Protein AF-A0A7R8ZU31-F1 (afdb_monomer_lite)

Foldseek 3Di:
DDPPPPDDDDPLVVLVVVVVVLVCCLVVQVVVVVVVVVVLVVVLVVLVVVLVVLQVVVCVVVVFGDAQPDPSQVVSFVSLVVDPFWPGWGWADPTRHDIDIDTDTDDDDPRNPVSVVVLVVSLVVSDDPDDPCVVVVVVVSVVVVVVVVVVVVVVVQQAFFQEFECDPQATEGETPPLAQLVLAPDPVSSDGDPPGHAYWYFADDPDPVVVVVQVVCVVVVRDHSRRYNNRTDRCVVCVVVSLVSADALVNQPPDPVSVVVLVVVCVVPVDDSVVGGHTWYDYPVGRPGD

InterPro domains:
  IPR012902 Prokaryotic N-terminal methylation site [PF07963] (4-29)
  IPR012902 Prokaryotic N-terminal methylation site [PS00409] (7-27)
  IPR012902 Prokaryotic N-terminal methylation site [TIGR02532] (6-29)
  IPR045584 Pilin-like [SSF54523] (9-113)

Secondary structure (DSSP, 8-state):
-------PPPHHHHHHHHHHHHHHHHHHHHHHHHHHHHHHHHHHHHHHHHHHHHHHHHHHHHSSPPPTTSHHHHHHHHHHHTSTTEEEEEEEE-SSS-EEEEEEEPP----HHHHHHHHHHHHHHT--S--TTHHHHHHHHHHHHHHHHHHHHHHHHHHSEEEEEEETTEEEEEETTT--GGG-SSHHHHSPPTTSPEEEEE---SSHHHHHHHHHHHHTTPPPGGG-GGGEEEGGGTHHHHHHTSBPTTGGGSSHHHHHHHHHHHHHHTS-GGG--B--EE-SSSEEE-

Sequence (290 aa):
MEAKQQQGFTLIEMMIVVAIIGILAALALPAYQAYIIRAKLIETARFSGAAKTLIWEDYFTLGAMPENTTNTAANVENMMMSSDYVSHAVYTKLDKDNARLQITFQQIGAGADVDVVLGPLLTLVVYKPLKTTLKIDLGVIAAVQIAALGYGMYTINQAHPLYVAYAIDRFTPINANEVSPAKAKHAELQKSKLSGPTIVYVQKPSDPSEMSRLTMEVLSGKPDIDARPEYYEPFNKFATEVMQKGSTPQQLSQTPEHKQKLEAFIAKYGKTAEDYAFLPLVGKEKDVLW

Structure (mmCIF, N/CA/C/O backbone):
data_AF-A0A7R8ZU31-F1
#
_entry.id   AF-A0A7R8ZU31-F1
#
loop_
_atom_site.group_PDB
_atom_site.id
_atom_site.type_symbol
_atom_site.label_atom_id
_atom_site.label_alt_id
_atom_site.label_comp_id
_atom_site.label_asym_id
_atom_site.label_entity_id
_atom_site.label_seq_id
_atom_site.pdbx_PDB_ins_code
_atom_site.Cartn_x
_atom_site.Cartn_y
_atom_site.Cartn_z
_atom_site.occupancy
_atom_site.B_iso_or_equiv
_atom_site.auth_seq_id
_atom_site.auth_comp_id
_atom_site.auth_asym_id
_atom_site.auth_atom_id
_atom_site.pdbx_PDB_model_num
ATOM 1 N N . MET A 1 1 ? -29.581 22.379 63.844 1.00 50.19 1 MET A N 1
ATOM 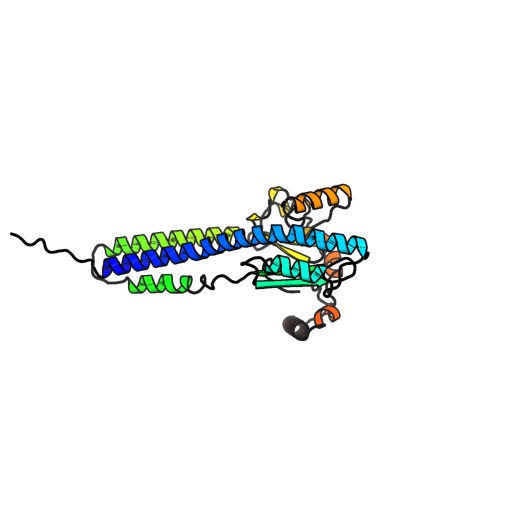2 C CA . MET A 1 1 ? -29.052 22.448 62.467 1.00 50.19 1 MET A CA 1
ATOM 3 C C . MET A 1 1 ? -28.468 21.084 62.157 1.00 50.19 1 MET A C 1
ATOM 5 O O . MET A 1 1 ? -27.431 20.750 62.711 1.00 50.19 1 MET A O 1
ATOM 9 N N . GLU A 1 2 ? -29.176 20.256 61.392 1.00 46.66 2 GLU A N 1
ATOM 10 C CA . GLU A 1 2 ? -28.630 18.967 60.959 1.00 46.66 2 GLU A CA 1
ATOM 11 C C . GLU A 1 2 ? -27.570 19.221 59.885 1.00 46.66 2 GLU A C 1
ATOM 13 O O . GLU A 1 2 ? -27.853 19.790 58.829 1.00 46.66 2 GLU A O 1
ATOM 18 N N . ALA A 1 3 ? -26.325 18.856 60.185 1.00 57.38 3 ALA A N 1
ATOM 19 C CA . ALA A 1 3 ? -25.235 18.919 59.230 1.00 57.38 3 ALA A CA 1
ATOM 20 C C . ALA A 1 3 ? -25.465 17.840 58.163 1.00 57.38 3 ALA A C 1
ATOM 22 O O . ALA A 1 3 ? -25.290 16.650 58.421 1.00 57.38 3 ALA A O 1
ATOM 23 N N . LYS A 1 4 ? -25.872 18.260 56.960 1.00 57.12 4 LYS A N 1
ATOM 24 C CA . LYS A 1 4 ? -25.881 17.416 55.759 1.00 57.12 4 LYS A CA 1
ATOM 25 C C . LYS A 1 4 ? -24.465 16.862 55.565 1.00 57.12 4 LYS A C 1
ATOM 27 O O . LYS A 1 4 ? -23.567 17.602 55.168 1.00 57.12 4 LYS A O 1
ATOM 32 N N . GLN A 1 5 ? -24.258 15.582 55.873 1.00 60.50 5 GLN A N 1
ATOM 33 C CA . GLN A 1 5 ? -23.003 14.896 55.575 1.00 60.50 5 GLN A CA 1
ATOM 34 C C . GLN A 1 5 ? -22.764 14.956 54.063 1.00 60.50 5 GLN A C 1
ATOM 36 O O . GLN A 1 5 ? -23.574 14.466 53.275 1.00 60.50 5 GLN A O 1
ATOM 41 N N . GLN A 1 6 ? -21.666 15.594 53.661 1.00 58.78 6 GLN A N 1
ATOM 42 C CA . GLN A 1 6 ? -21.207 15.594 52.279 1.00 58.78 6 GLN A CA 1
ATOM 43 C C . GLN A 1 6 ? -20.803 14.161 51.915 1.00 58.78 6 GLN A C 1
ATOM 45 O O . GLN A 1 6 ? -19.806 13.642 52.413 1.00 58.78 6 GLN A O 1
ATOM 50 N N . GLN A 1 7 ? -21.610 13.504 51.081 1.00 62.50 7 GLN A N 1
ATOM 51 C CA . GLN A 1 7 ? -21.262 12.216 50.488 1.00 62.50 7 GLN A CA 1
ATOM 52 C C . GLN A 1 7 ? -20.086 12.439 49.530 1.00 62.50 7 GLN A C 1
ATOM 54 O O . GLN A 1 7 ? -20.244 13.046 48.474 1.00 62.50 7 GLN A O 1
ATOM 59 N N . GLY A 1 8 ? -18.892 12.013 49.940 1.00 66.75 8 GLY A N 1
ATOM 60 C CA . GLY A 1 8 ? -17.711 12.001 49.081 1.00 66.75 8 GLY A CA 1
ATOM 61 C C . GLY A 1 8 ? -17.801 10.905 48.017 1.00 66.75 8 GLY A C 1
ATOM 62 O O . GLY A 1 8 ? -18.464 9.888 48.221 1.00 66.75 8 GLY A O 1
ATOM 63 N N . PHE A 1 9 ? -17.110 11.114 46.895 1.00 63.66 9 PHE A N 1
ATOM 64 C CA . PHE A 1 9 ? -17.004 10.133 45.813 1.00 63.66 9 PHE A CA 1
ATOM 65 C C . PHE A 1 9 ? -16.418 8.809 46.303 1.00 63.66 9 PHE A C 1
ATOM 67 O O . PHE A 1 9 ? -15.477 8.776 47.103 1.00 63.66 9 PHE A O 1
ATOM 74 N N . THR A 1 10 ? -16.948 7.704 45.789 1.00 73.25 10 THR A N 1
ATOM 75 C CA . THR A 1 10 ? -16.432 6.375 46.105 1.00 73.25 10 THR A CA 1
ATOM 76 C C . THR A 1 10 ? -15.202 6.051 45.255 1.00 73.25 10 THR A C 1
ATOM 78 O O . THR A 1 10 ? -15.090 6.430 44.091 1.00 73.25 10 THR A O 1
ATOM 81 N N . LEU A 1 11 ? -14.272 5.282 45.825 1.00 65.25 11 LEU A N 1
ATOM 82 C CA . LEU A 1 11 ? -13.065 4.817 45.126 1.00 65.25 11 LEU A CA 1
ATOM 83 C C . LEU A 1 11 ? -13.419 4.001 43.862 1.00 65.25 11 LEU A C 1
ATOM 85 O O . LEU A 1 11 ? -12.686 4.008 42.881 1.00 65.25 11 LEU A O 1
ATOM 89 N N . ILE A 1 12 ? -14.587 3.354 43.868 1.00 62.28 12 ILE A N 1
ATOM 90 C CA . ILE A 1 12 ? -15.132 2.601 42.733 1.00 62.28 12 ILE A CA 1
ATOM 91 C C . ILE A 1 12 ? -15.610 3.523 41.608 1.00 62.28 12 ILE A C 1
ATOM 93 O O . ILE A 1 12 ? -15.299 3.248 40.453 1.00 62.28 12 ILE A O 1
ATOM 97 N N . GLU A 1 13 ? -16.314 4.618 41.913 1.00 70.38 13 GLU A N 1
ATOM 98 C CA . GLU A 1 13 ? -16.705 5.597 40.885 1.00 70.38 13 GLU A CA 1
ATOM 99 C C . GLU A 1 13 ? -15.477 6.153 40.173 1.00 70.38 13 GLU A C 1
ATOM 101 O O . GLU A 1 13 ? -15.454 6.228 38.947 1.00 70.38 13 GLU A O 1
ATOM 106 N N . MET A 1 14 ? -14.416 6.439 40.927 1.00 70.06 14 MET A N 1
ATOM 107 C CA . MET A 1 14 ? -13.161 6.907 40.346 1.00 70.06 14 MET A CA 1
ATOM 108 C C . MET A 1 14 ? -12.492 5.847 39.456 1.00 70.06 14 MET A C 1
ATOM 110 O O . MET A 1 14 ? -11.991 6.186 38.388 1.00 70.06 14 MET A O 1
ATOM 114 N N . MET A 1 15 ? -12.536 4.559 39.816 1.00 66.88 15 MET A N 1
ATOM 115 C CA . MET A 1 15 ? -12.005 3.483 38.962 1.00 66.88 15 MET A CA 1
ATOM 116 C C . MET A 1 15 ? -12.806 3.299 37.665 1.00 66.88 15 MET A C 1
ATOM 118 O O . MET A 1 15 ? -12.209 3.058 36.617 1.00 66.88 15 MET A O 1
ATOM 122 N N . ILE A 1 16 ? -14.135 3.445 37.710 1.00 75.44 16 ILE A N 1
ATOM 123 C CA . ILE A 1 16 ? -14.992 3.366 36.516 1.00 75.44 16 ILE A CA 1
ATOM 124 C C . ILE A 1 16 ? -14.718 4.550 35.588 1.00 75.44 16 ILE A C 1
ATOM 126 O O . ILE A 1 16 ? -14.560 4.355 34.386 1.00 75.44 16 ILE A O 1
ATOM 130 N N . VAL A 1 17 ? -14.599 5.763 36.134 1.00 75.69 17 VAL A N 1
ATOM 131 C CA . VAL A 1 17 ? -14.274 6.962 35.346 1.00 75.69 17 VAL A CA 1
ATOM 132 C C . VAL A 1 17 ? -12.926 6.798 34.645 1.00 75.69 17 VAL A C 1
ATOM 134 O O . VAL A 1 17 ? -12.835 7.038 33.443 1.00 75.69 17 VAL A O 1
ATOM 137 N N . VAL A 1 18 ? -11.898 6.315 35.348 1.00 72.31 18 VAL A N 1
ATOM 138 C CA . VAL A 1 18 ? -10.575 6.070 34.750 1.00 72.31 18 VAL A CA 1
ATOM 139 C C . VAL A 1 18 ? -10.631 4.967 33.687 1.00 72.31 18 VAL A C 1
ATOM 141 O O . VAL A 1 18 ? -10.023 5.121 32.631 1.00 72.31 18 VAL A O 1
ATOM 144 N N . ALA A 1 19 ? -11.394 3.892 33.908 1.00 75.06 19 ALA A N 1
ATOM 145 C CA . ALA A 1 19 ? -11.564 2.823 32.923 1.00 75.06 19 ALA A CA 1
ATOM 146 C C . ALA A 1 19 ? -12.289 3.304 31.653 1.00 75.06 19 ALA A C 1
ATOM 148 O O . ALA A 1 19 ? -11.858 2.991 30.545 1.00 75.06 19 ALA A O 1
ATOM 149 N N . ILE A 1 20 ? -13.350 4.106 31.797 1.00 77.94 20 ILE A N 1
ATOM 150 C CA . ILE A 1 20 ? -14.074 4.698 30.663 1.00 77.94 20 ILE A CA 1
ATOM 151 C C . ILE A 1 20 ? -13.165 5.664 29.898 1.00 77.94 20 ILE A C 1
ATOM 153 O O . ILE A 1 20 ? -13.108 5.589 28.673 1.00 77.94 20 ILE A O 1
ATOM 157 N N . ILE A 1 21 ? -12.421 6.532 30.594 1.00 74.94 21 ILE A N 1
ATOM 158 C CA . ILE A 1 21 ? -11.454 7.442 29.959 1.00 74.94 21 ILE A CA 1
ATOM 159 C C . ILE A 1 21 ? -10.371 6.646 29.218 1.00 74.94 21 ILE A C 1
ATOM 161 O O . ILE A 1 21 ? -10.020 7.019 28.103 1.00 74.94 21 ILE A O 1
ATOM 165 N N . GLY A 1 22 ? -9.894 5.533 29.785 1.00 68.69 22 GLY A N 1
ATOM 166 C CA . GLY A 1 22 ? -8.944 4.629 29.133 1.00 68.69 22 GLY A CA 1
ATOM 167 C C . GLY A 1 22 ? -9.486 4.044 27.827 1.00 68.69 22 GLY A C 1
ATOM 168 O O . GLY A 1 22 ? -8.836 4.164 26.796 1.00 68.69 22 GLY A O 1
ATOM 169 N N . ILE A 1 23 ? -10.709 3.501 27.837 1.00 72.00 23 ILE A N 1
ATOM 170 C CA . ILE A 1 23 ? -11.361 2.952 26.631 1.00 72.00 23 ILE A CA 1
ATOM 171 C C . ILE A 1 23 ? -11.614 4.049 25.584 1.00 72.00 23 ILE A C 1
ATOM 173 O O . ILE A 1 23 ? -11.406 3.837 24.390 1.00 72.00 23 ILE A O 1
ATOM 177 N N . LEU A 1 24 ? -12.060 5.235 26.007 1.00 72.06 24 LEU A N 1
ATOM 178 C CA . LEU A 1 24 ? -12.281 6.356 25.093 1.00 72.06 24 LEU A CA 1
ATOM 179 C C . LEU A 1 24 ? -10.967 6.841 24.473 1.00 72.06 24 LEU A C 1
ATOM 181 O O . LEU A 1 24 ? -10.935 7.097 23.273 1.00 72.06 24 LEU A O 1
ATOM 185 N N . ALA A 1 25 ? -9.885 6.926 25.252 1.00 66.06 25 ALA A N 1
ATOM 186 C CA . ALA A 1 25 ? -8.559 7.272 24.748 1.00 66.06 25 ALA A CA 1
ATOM 187 C C . ALA A 1 25 ? -8.041 6.214 23.760 1.00 66.06 25 ALA A C 1
ATOM 189 O O . ALA A 1 25 ? -7.555 6.577 22.691 1.00 66.06 25 ALA A O 1
ATOM 190 N N . ALA A 1 26 ? -8.237 4.931 24.069 1.00 67.56 26 ALA A N 1
ATOM 191 C CA . ALA A 1 26 ? -7.863 3.801 23.223 1.00 67.56 26 ALA A CA 1
ATOM 192 C C . ALA A 1 26 ? -8.503 3.840 21.833 1.00 67.56 26 ALA A C 1
ATOM 194 O O . ALA A 1 26 ? -7.855 3.578 20.823 1.00 67.56 26 ALA A O 1
ATOM 195 N N . LEU A 1 27 ? -9.788 4.201 21.763 1.00 64.69 27 LEU A N 1
ATOM 196 C CA . LEU A 1 27 ? -10.513 4.333 20.497 1.00 64.69 27 LEU A CA 1
ATOM 197 C C . LEU A 1 27 ? -10.212 5.661 19.787 1.00 64.69 27 LEU A C 1
ATOM 199 O O . LEU A 1 27 ? -10.132 5.707 18.558 1.00 64.69 27 LEU A O 1
ATOM 203 N N . ALA A 1 28 ? -10.051 6.748 20.545 1.00 63.53 28 ALA A N 1
ATOM 204 C CA . ALA A 1 28 ? -9.862 8.085 19.995 1.00 63.53 28 ALA A CA 1
ATOM 205 C C . ALA A 1 28 ? -8.457 8.299 19.422 1.00 63.53 28 ALA A C 1
ATOM 207 O O . ALA A 1 28 ? -8.328 8.948 18.387 1.00 63.53 28 ALA A O 1
ATOM 208 N N . LEU A 1 29 ? -7.413 7.750 20.046 1.00 63.12 29 LEU A N 1
ATOM 209 C CA . LEU A 1 29 ? -6.029 7.912 19.594 1.00 63.12 29 LEU A CA 1
ATOM 210 C C . LEU A 1 29 ? -5.784 7.401 18.162 1.00 63.12 29 LEU A C 1
ATOM 212 O O . LEU A 1 29 ? -5.314 8.202 17.355 1.00 63.12 29 LEU A O 1
ATOM 216 N N . PRO A 1 30 ? -6.129 6.155 17.776 1.00 63.62 30 PRO A N 1
ATOM 217 C CA . PRO A 1 30 ? -5.905 5.677 16.410 1.00 63.62 30 PRO A CA 1
ATOM 218 C C . PRO A 1 30 ? -6.759 6.432 15.380 1.00 63.62 30 PRO A C 1
ATOM 220 O O . PRO A 1 30 ? -6.288 6.736 14.284 1.00 63.62 30 PRO A O 1
ATOM 223 N N . ALA A 1 31 ? -7.995 6.806 15.729 1.00 59.50 31 ALA A N 1
ATOM 224 C CA . ALA A 1 31 ? -8.854 7.604 14.852 1.00 59.50 31 ALA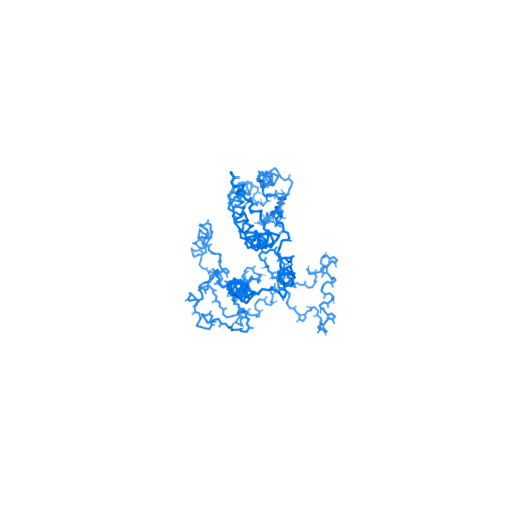 A CA 1
ATOM 225 C C . ALA A 1 31 ? -8.304 9.028 14.642 1.00 59.50 31 ALA A C 1
ATOM 227 O O . ALA A 1 31 ? -8.283 9.534 13.517 1.00 59.50 31 ALA A O 1
ATOM 228 N N . TYR A 1 32 ? -7.808 9.659 15.707 1.00 62.06 32 TYR A N 1
ATOM 229 C CA . TYR A 1 32 ? -7.170 10.972 15.656 1.00 62.06 32 TYR A CA 1
ATOM 230 C C . TYR A 1 32 ? -5.854 10.926 14.871 1.00 62.06 32 TYR A C 1
ATOM 232 O O . TYR A 1 32 ? -5.606 11.789 14.032 1.00 62.06 32 TYR A O 1
ATOM 240 N N . GLN A 1 33 ? -5.047 9.879 15.060 1.00 61.31 33 GLN A N 1
ATOM 241 C CA . GLN A 1 33 ? -3.844 9.636 14.264 1.00 61.31 33 GLN A CA 1
ATOM 242 C C . GLN A 1 33 ? -4.175 9.514 12.773 1.00 61.31 33 GLN A C 1
ATOM 244 O O . GLN A 1 33 ? -3.550 10.196 11.963 1.00 61.31 33 GLN A O 1
ATOM 249 N N . ALA A 1 34 ? -5.191 8.728 12.401 1.00 61.50 34 ALA A N 1
ATOM 250 C CA . ALA A 1 34 ? -5.621 8.584 11.009 1.00 61.50 34 ALA A CA 1
ATOM 251 C C . ALA A 1 34 ? -6.099 9.914 10.396 1.00 61.50 34 ALA A C 1
ATOM 253 O O . ALA A 1 34 ? -5.797 10.206 9.236 1.00 61.50 34 ALA A O 1
ATOM 254 N N . TYR A 1 35 ? -6.811 10.743 11.167 1.00 64.62 35 TYR A N 1
ATOM 255 C CA . TYR A 1 35 ? -7.216 12.085 10.742 1.00 64.62 35 TYR A CA 1
ATOM 256 C C . TYR A 1 35 ? -6.008 12.995 10.493 1.00 64.62 35 TYR A C 1
ATOM 258 O O . TYR A 1 35 ? -5.908 13.604 9.426 1.00 64.62 35 TYR A O 1
ATOM 266 N N . ILE A 1 36 ? -5.061 13.041 11.435 1.00 66.62 36 ILE A N 1
ATOM 267 C CA . ILE A 1 36 ? -3.841 13.835 11.282 1.00 66.62 36 ILE A CA 1
ATOM 268 C C . ILE A 1 36 ? -3.026 13.330 10.085 1.00 66.62 36 ILE A C 1
ATOM 270 O O . ILE A 1 36 ? -2.611 14.140 9.269 1.00 66.62 36 ILE A O 1
ATOM 274 N N . ILE A 1 37 ? -2.861 12.017 9.895 1.00 68.31 37 ILE A N 1
ATOM 275 C CA . ILE A 1 37 ? -2.164 11.447 8.725 1.00 68.31 37 ILE A CA 1
ATOM 276 C C . ILE A 1 37 ? -2.830 11.879 7.410 1.00 68.31 37 ILE A C 1
ATOM 278 O O . ILE A 1 37 ? -2.137 12.262 6.471 1.00 68.31 37 ILE A O 1
ATOM 282 N N . ARG A 1 38 ? -4.166 11.882 7.328 1.00 66.44 38 ARG A N 1
ATOM 283 C CA . ARG A 1 38 ? -4.872 12.379 6.134 1.00 66.44 38 ARG A CA 1
ATOM 284 C C . ARG A 1 38 ? -4.637 13.868 5.896 1.00 66.44 38 ARG A C 1
ATOM 286 O O . ARG A 1 38 ? -4.404 14.254 4.754 1.00 66.44 38 ARG A O 1
ATOM 293 N N . ALA A 1 39 ? -4.671 14.686 6.946 1.00 67.69 39 ALA A N 1
ATOM 294 C CA . ALA A 1 39 ? -4.363 16.111 6.841 1.00 67.69 39 ALA A CA 1
ATOM 295 C C . ALA A 1 39 ? -2.924 16.337 6.336 1.00 67.69 39 ALA A C 1
ATOM 297 O O . ALA A 1 39 ? -2.722 17.100 5.392 1.00 67.69 39 ALA A O 1
ATOM 298 N N . LYS A 1 40 ? -1.957 15.581 6.877 1.00 70.06 40 LYS A N 1
ATOM 299 C CA . LYS A 1 40 ? -0.552 15.565 6.437 1.00 70.06 40 LYS A CA 1
ATOM 300 C C . LYS A 1 40 ? -0.419 15.222 4.949 1.00 70.06 40 LYS A C 1
ATOM 302 O O . LYS A 1 40 ? 0.262 15.926 4.212 1.00 70.06 40 LYS A O 1
ATOM 307 N N . LEU A 1 41 ? -1.105 14.172 4.487 1.00 67.19 41 LEU A N 1
ATOM 308 C CA . LEU A 1 41 ? -1.068 13.741 3.084 1.00 67.19 41 LEU A CA 1
ATOM 309 C C . LEU A 1 41 ? -1.620 14.801 2.122 1.00 67.19 41 LEU A C 1
ATOM 311 O O . LEU A 1 41 ? -1.057 14.996 1.047 1.00 67.19 41 LEU A O 1
ATOM 315 N N . ILE A 1 42 ? -2.698 15.495 2.496 1.00 71.50 42 ILE A N 1
ATOM 316 C CA . ILE A 1 42 ? -3.303 16.549 1.665 1.00 71.50 42 ILE A CA 1
ATOM 317 C C . ILE A 1 42 ? -2.343 17.735 1.504 1.00 71.50 42 ILE A C 1
ATOM 319 O O . ILE A 1 42 ? -2.199 18.279 0.408 1.00 71.50 42 ILE A O 1
ATOM 323 N N . GLU A 1 43 ? -1.655 18.118 2.576 1.00 69.00 43 GLU A N 1
ATOM 324 C CA . GLU A 1 43 ? -0.668 19.194 2.543 1.00 69.00 43 GLU A CA 1
ATOM 325 C C . GLU A 1 43 ? 0.550 18.824 1.684 1.00 69.00 43 GLU A C 1
ATOM 327 O O . GLU A 1 43 ? 0.942 19.577 0.789 1.00 69.00 43 GLU A O 1
ATOM 332 N N . THR A 1 44 ? 1.093 17.620 1.862 1.00 69.19 44 THR A N 1
ATOM 333 C CA . THR A 1 44 ? 2.211 17.133 1.045 1.00 69.19 44 THR A CA 1
ATOM 334 C C . THR A 1 44 ? 1.830 16.960 -0.425 1.00 69.19 44 THR A C 1
ATOM 336 O O . THR A 1 44 ? 2.651 17.226 -1.305 1.00 69.19 44 THR A O 1
ATOM 339 N N . ALA A 1 45 ? 0.585 16.586 -0.733 1.00 71.88 45 ALA A N 1
ATOM 340 C CA . ALA A 1 45 ? 0.098 16.522 -2.110 1.00 71.88 45 ALA A CA 1
ATOM 341 C C . ALA A 1 45 ? 0.129 17.902 -2.794 1.00 71.88 45 ALA A C 1
ATOM 343 O O . ALA A 1 45 ? 0.518 18.004 -3.961 1.00 71.88 45 ALA A O 1
ATOM 344 N N . ARG A 1 46 ? -0.194 18.979 -2.064 1.00 71.81 46 ARG A N 1
ATOM 345 C CA . ARG A 1 46 ? -0.098 20.358 -2.569 1.00 71.81 46 ARG A CA 1
ATOM 346 C C . ARG A 1 46 ? 1.347 20.744 -2.887 1.00 71.81 46 ARG A C 1
ATOM 348 O O . ARG A 1 46 ? 1.610 21.273 -3.967 1.00 71.81 46 ARG A O 1
ATOM 355 N N . PHE A 1 47 ? 2.282 20.445 -1.987 1.00 72.75 47 PHE A N 1
ATOM 356 C CA . PHE A 1 47 ? 3.704 20.707 -2.222 1.00 72.75 47 PHE A CA 1
ATOM 357 C C . PHE A 1 47 ? 4.273 19.841 -3.353 1.00 72.75 47 PHE A C 1
ATOM 359 O O . PHE A 1 47 ? 5.102 20.309 -4.131 1.00 72.75 47 PHE A O 1
ATOM 366 N N . SER A 1 48 ? 3.777 18.612 -3.517 1.00 73.25 48 SER A N 1
ATOM 367 C CA . SER A 1 48 ? 4.180 17.700 -4.600 1.00 73.25 48 SER A CA 1
ATOM 368 C C . SER A 1 48 ? 3.818 18.236 -5.982 1.00 73.25 48 SER A C 1
ATOM 370 O O . SER A 1 48 ? 4.591 18.066 -6.923 1.00 73.25 48 SER A O 1
ATOM 372 N N . GLY A 1 49 ? 2.679 18.923 -6.110 1.00 74.56 49 GLY A N 1
ATOM 373 C CA . GLY A 1 49 ? 2.307 19.616 -7.345 1.00 74.56 49 GLY A CA 1
ATOM 374 C C . GLY A 1 49 ? 3.310 20.709 -7.718 1.00 74.56 49 GLY A C 1
ATOM 375 O O . GLY A 1 49 ? 3.808 20.728 -8.840 1.00 74.56 49 GLY A O 1
ATOM 376 N N . ALA A 1 50 ? 3.671 21.565 -6.758 1.00 78.06 50 ALA A N 1
ATOM 377 C CA . ALA A 1 50 ? 4.668 22.614 -6.968 1.00 78.06 50 ALA A CA 1
ATOM 378 C C . ALA A 1 50 ? 6.068 22.043 -7.263 1.00 78.06 50 ALA A C 1
ATOM 380 O O . ALA A 1 50 ? 6.772 22.552 -8.131 1.00 78.06 50 ALA A O 1
ATOM 381 N N . ALA A 1 51 ? 6.455 20.952 -6.592 1.00 80.25 51 ALA A N 1
ATOM 382 C CA . ALA A 1 51 ? 7.759 20.320 -6.782 1.00 80.25 51 ALA A CA 1
ATOM 383 C C . ALA A 1 51 ? 7.905 19.739 -8.187 1.00 80.25 51 ALA A C 1
ATOM 385 O O . ALA A 1 51 ? 8.938 19.921 -8.827 1.00 80.25 51 ALA A O 1
ATOM 386 N N . LYS A 1 52 ? 6.848 19.090 -8.691 1.00 77.31 52 LYS A N 1
ATOM 387 C CA . LYS A 1 52 ? 6.812 18.600 -10.071 1.00 77.31 52 LYS A CA 1
ATOM 388 C C . LYS A 1 52 ? 7.018 19.736 -11.067 1.00 77.31 52 LYS A C 1
ATOM 390 O O . LYS A 1 52 ? 7.797 19.557 -11.991 1.00 77.31 52 LYS A O 1
ATOM 395 N N . THR A 1 53 ? 6.372 20.886 -10.878 1.00 82.94 53 THR A N 1
ATOM 396 C CA . THR A 1 53 ? 6.536 22.040 -11.778 1.00 82.94 53 THR A CA 1
ATOM 397 C C . THR A 1 53 ? 7.989 22.505 -11.858 1.00 82.94 53 THR A C 1
ATOM 399 O O . THR A 1 53 ? 8.500 22.671 -12.961 1.00 82.94 53 THR A O 1
ATOM 402 N N . LEU A 1 54 ? 8.669 22.639 -10.714 1.00 82.38 54 LEU A N 1
ATOM 403 C CA . LEU A 1 54 ? 10.078 23.052 -10.665 1.00 82.38 54 LEU A CA 1
ATOM 404 C C . LEU A 1 54 ? 11.004 22.039 -11.353 1.00 82.38 54 LEU A C 1
ATOM 406 O O . LEU A 1 54 ? 11.893 22.420 -12.108 1.00 82.38 54 LEU A O 1
ATOM 410 N N . ILE A 1 55 ? 10.771 20.741 -11.131 1.00 83.69 55 ILE A N 1
ATOM 411 C CA . ILE A 1 55 ? 11.546 19.672 -11.778 1.00 83.69 55 ILE A CA 1
ATOM 412 C C . ILE A 1 55 ? 11.318 19.682 -13.295 1.00 83.69 55 ILE A C 1
ATOM 414 O O . ILE A 1 55 ? 12.266 19.512 -14.058 1.00 83.69 55 ILE A O 1
ATOM 418 N N . TRP A 1 56 ? 10.078 19.900 -13.741 1.00 81.50 56 TRP A N 1
ATOM 419 C CA . TRP A 1 56 ? 9.738 19.957 -15.163 1.00 81.50 56 TRP A CA 1
ATOM 420 C C . TRP A 1 56 ? 10.364 21.153 -15.875 1.00 81.50 56 TRP A C 1
ATOM 422 O O . TRP A 1 56 ? 10.848 20.997 -16.993 1.00 81.50 56 TRP A O 1
ATOM 432 N N . GLU A 1 57 ? 10.374 22.327 -15.250 1.00 84.62 57 GLU A N 1
ATOM 433 C CA . GLU A 1 57 ? 11.001 23.531 -15.807 1.00 84.62 57 GLU A CA 1
ATOM 434 C C . GLU A 1 57 ? 12.493 23.310 -16.100 1.00 84.62 57 GLU A C 1
ATOM 436 O O . GLU A 1 57 ? 12.986 23.609 -17.193 1.00 84.62 57 GLU A O 1
ATOM 441 N N . ASP A 1 58 ? 13.197 22.700 -15.152 1.00 83.88 58 ASP A N 1
ATOM 442 C CA . ASP A 1 58 ? 14.623 22.416 -15.272 1.00 83.88 58 ASP A CA 1
ATOM 443 C C . ASP A 1 58 ? 14.885 21.251 -16.250 1.00 83.88 58 ASP A C 1
ATOM 445 O O . ASP A 1 58 ? 15.802 21.311 -17.068 1.00 83.88 58 ASP A O 1
ATOM 449 N N . TYR A 1 59 ? 13.998 20.247 -16.291 1.00 83.19 59 TYR A N 1
ATOM 450 C CA . TYR A 1 59 ? 14.025 19.185 -17.303 1.00 83.19 59 TYR A CA 1
ATOM 451 C C . TYR A 1 59 ? 13.886 19.729 -18.734 1.00 83.19 59 TYR A C 1
ATOM 453 O O . TYR A 1 59 ? 14.635 19.318 -19.622 1.00 83.19 59 TYR A O 1
ATOM 461 N N . PHE A 1 60 ? 12.966 20.669 -18.981 1.00 84.75 60 PHE A N 1
ATOM 462 C CA . PHE A 1 60 ? 12.810 21.289 -20.304 1.00 84.75 60 PHE A CA 1
ATOM 463 C C . PHE A 1 60 ? 14.030 22.114 -20.714 1.00 84.75 60 PHE A C 1
ATOM 465 O O . PHE A 1 60 ? 14.341 22.196 -21.902 1.00 84.75 60 PHE A O 1
ATOM 472 N N . THR A 1 61 ? 14.725 22.697 -19.740 1.00 87.06 61 THR A N 1
ATOM 473 C CA . THR A 1 61 ? 15.918 23.513 -19.978 1.00 87.06 61 THR A CA 1
ATOM 474 C C . THR A 1 61 ? 17.155 22.649 -20.236 1.00 87.06 61 THR A C 1
ATOM 476 O O . THR A 1 61 ? 17.950 22.953 -21.125 1.00 87.06 61 THR A O 1
ATOM 479 N N . LEU A 1 62 ? 17.316 21.556 -19.487 1.00 84.62 62 LEU A N 1
ATOM 480 C CA . LEU A 1 62 ? 18.511 20.706 -19.505 1.00 84.62 62 LEU A CA 1
ATOM 481 C C . LEU A 1 62 ? 18.389 19.488 -20.436 1.00 84.62 62 LEU A C 1
ATOM 483 O O . LEU A 1 62 ? 19.397 18.871 -20.781 1.00 84.62 62 LEU A O 1
ATOM 487 N N . GLY A 1 63 ? 17.170 19.115 -20.837 1.00 83.06 63 GLY A N 1
ATOM 488 C CA . GLY A 1 63 ? 16.891 17.914 -21.633 1.00 83.06 63 GLY A CA 1
ATOM 489 C C . GLY A 1 63 ? 17.108 16.593 -20.880 1.00 83.06 63 GLY A C 1
ATOM 490 O O . GLY A 1 63 ? 17.231 15.538 -21.513 1.00 83.06 63 GLY A O 1
ATOM 491 N N . ALA A 1 64 ? 17.211 16.655 -19.550 1.00 84.56 64 ALA A N 1
ATOM 492 C CA . ALA A 1 64 ? 17.373 15.531 -18.634 1.00 84.56 64 ALA A CA 1
ATOM 493 C C . ALA A 1 64 ? 16.919 15.932 -17.220 1.00 84.56 64 ALA A C 1
ATOM 495 O O . ALA A 1 64 ? 16.883 17.116 -16.889 1.00 84.56 64 ALA A O 1
ATOM 496 N N . MET A 1 65 ? 16.614 14.947 -16.372 1.00 84.06 65 MET A N 1
ATOM 497 C CA . MET A 1 65 ? 16.251 15.178 -14.973 1.00 84.06 65 MET A CA 1
ATOM 498 C C . MET A 1 65 ? 17.380 15.906 -14.220 1.00 84.06 65 MET A C 1
ATOM 500 O O . MET A 1 65 ? 18.554 15.544 -14.410 1.00 84.06 65 MET A O 1
ATOM 504 N N . PRO A 1 66 ? 17.047 16.883 -13.349 1.00 87.38 66 PRO A N 1
ATOM 505 C CA . PRO A 1 66 ? 18.022 17.623 -12.550 1.00 87.38 66 PRO A CA 1
ATOM 506 C C . PRO A 1 66 ? 18.904 16.693 -11.722 1.00 87.38 66 PRO A C 1
ATOM 508 O O . PRO A 1 66 ? 18.416 15.710 -11.159 1.00 87.38 66 PRO A O 1
ATOM 511 N N . GLU A 1 67 ? 20.197 17.006 -11.634 1.00 89.44 67 GLU A N 1
ATOM 512 C CA . GLU A 1 67 ? 21.120 16.294 -10.744 1.00 89.44 67 GLU A CA 1
ATOM 513 C C . GLU A 1 67 ? 20.769 16.548 -9.272 1.00 89.44 67 GLU A C 1
ATOM 515 O O . GLU A 1 67 ? 20.248 17.608 -8.918 1.00 89.44 67 GLU A O 1
ATOM 520 N N . ASN A 1 68 ? 21.114 15.608 -8.389 1.00 85.94 68 ASN A N 1
ATOM 521 C CA . ASN A 1 68 ? 20.814 15.709 -6.951 1.00 85.94 68 ASN A CA 1
ATOM 522 C C . ASN A 1 68 ? 21.466 16.932 -6.280 1.00 85.94 68 ASN A C 1
ATOM 524 O O . ASN A 1 68 ? 21.037 17.353 -5.215 1.00 85.94 68 ASN A O 1
ATOM 528 N N . THR A 1 69 ? 22.511 17.498 -6.888 1.00 83.69 69 THR A N 1
ATOM 529 C CA . THR A 1 69 ? 23.238 18.674 -6.388 1.00 83.69 69 THR A CA 1
ATOM 530 C C . THR A 1 69 ? 22.721 20.000 -6.951 1.00 83.69 69 THR A C 1
ATOM 532 O O . THR A 1 69 ? 23.290 21.051 -6.660 1.00 83.69 69 THR A O 1
ATOM 535 N N . THR A 1 70 ? 21.674 19.978 -7.781 1.00 85.81 70 THR A N 1
ATOM 536 C CA . THR A 1 70 ? 21.095 21.197 -8.360 1.00 85.81 70 THR A CA 1
ATOM 537 C C . THR A 1 70 ? 20.331 22.015 -7.323 1.00 85.81 70 THR A C 1
ATOM 539 O O . THR A 1 70 ? 19.770 21.489 -6.361 1.00 85.81 70 THR A O 1
ATOM 542 N N . ASN A 1 71 ? 20.228 23.323 -7.577 1.00 87.31 71 ASN A N 1
ATOM 543 C CA . ASN A 1 71 ? 19.348 24.198 -6.802 1.00 87.31 71 ASN A CA 1
ATOM 544 C C . ASN A 1 71 ? 17.886 23.735 -6.883 1.00 87.31 71 ASN A C 1
ATOM 546 O O . ASN A 1 71 ? 17.153 23.890 -5.917 1.00 87.31 71 ASN A O 1
ATOM 550 N N . THR A 1 72 ? 17.464 23.134 -7.998 1.00 85.44 72 THR A N 1
ATOM 551 C CA . THR A 1 72 ? 16.121 22.563 -8.169 1.00 85.44 72 THR A CA 1
ATOM 552 C C . THR A 1 72 ? 15.862 21.432 -7.178 1.00 85.44 72 THR A C 1
ATOM 554 O O . THR A 1 72 ? 14.854 21.470 -6.474 1.00 85.44 72 THR A O 1
ATOM 557 N N . ALA A 1 73 ? 16.790 20.475 -7.058 1.00 83.88 73 ALA A N 1
ATOM 558 C CA . ALA A 1 73 ? 16.706 19.396 -6.073 1.00 83.88 73 ALA A CA 1
ATOM 559 C C . ALA A 1 73 ? 16.636 19.952 -4.640 1.00 83.88 73 ALA A C 1
ATOM 561 O O . ALA A 1 73 ? 15.701 19.638 -3.904 1.00 83.88 73 ALA A O 1
ATOM 562 N N . ALA A 1 74 ? 17.541 20.871 -4.289 1.00 86.75 74 ALA A N 1
ATOM 563 C CA . ALA A 1 74 ? 17.561 21.504 -2.970 1.00 86.75 74 ALA A CA 1
ATOM 564 C C . ALA A 1 74 ? 16.283 22.314 -2.676 1.00 86.75 74 ALA A C 1
ATOM 566 O O . ALA A 1 74 ? 15.760 22.278 -1.566 1.00 86.75 74 ALA A O 1
ATOM 567 N N . ASN A 1 75 ? 15.740 23.033 -3.661 1.00 87.50 75 ASN A N 1
ATOM 568 C CA . ASN A 1 75 ? 14.511 23.813 -3.509 1.00 87.50 75 ASN A CA 1
ATOM 569 C C . ASN A 1 75 ? 13.289 22.914 -3.307 1.00 87.50 75 ASN A C 1
ATOM 571 O O . ASN A 1 75 ? 12.427 23.231 -2.489 1.00 87.50 75 ASN A O 1
ATOM 575 N N . VAL A 1 76 ? 13.219 21.788 -4.021 1.00 86.00 76 VAL A N 1
ATOM 576 C CA . VAL A 1 76 ? 12.164 20.786 -3.838 1.00 86.00 76 VAL A CA 1
ATOM 577 C C . VAL A 1 76 ? 12.243 20.172 -2.443 1.00 86.00 76 VAL A C 1
ATOM 579 O O . VAL A 1 76 ? 11.222 20.103 -1.759 1.00 86.00 76 VAL A O 1
ATOM 582 N N . GLU A 1 77 ? 13.435 19.778 -1.995 1.00 86.44 77 GLU A N 1
ATOM 583 C CA . GLU A 1 77 ? 13.649 19.241 -0.649 1.00 86.44 77 GLU A CA 1
ATOM 584 C C . GLU A 1 77 ? 13.269 20.266 0.423 1.00 86.44 77 GLU A C 1
ATOM 586 O O . GLU A 1 77 ? 12.442 19.972 1.283 1.00 86.44 77 GLU A O 1
ATOM 591 N N . ASN A 1 78 ? 13.764 21.501 0.322 1.00 87.06 78 ASN A N 1
ATOM 592 C CA . ASN A 1 78 ? 13.452 22.577 1.265 1.00 87.06 78 ASN A CA 1
ATOM 593 C C . ASN A 1 78 ? 11.957 22.918 1.296 1.00 87.06 78 ASN A C 1
ATOM 595 O O . ASN A 1 78 ? 11.404 23.178 2.362 1.00 87.06 78 ASN A O 1
ATOM 599 N N . MET A 1 79 ? 11.278 22.888 0.148 1.00 84.25 79 MET A N 1
ATOM 600 C CA . MET A 1 79 ? 9.838 23.124 0.084 1.00 84.25 79 MET A CA 1
ATOM 601 C C . MET A 1 79 ? 9.054 22.014 0.787 1.00 84.25 79 MET A C 1
ATOM 603 O O . MET A 1 79 ? 8.097 22.308 1.499 1.00 84.25 79 MET A O 1
ATOM 607 N N . MET A 1 80 ? 9.464 20.752 0.650 1.00 82.06 80 MET A N 1
ATOM 608 C CA . MET A 1 80 ? 8.845 19.647 1.392 1.00 82.06 80 MET A CA 1
ATOM 609 C C . MET A 1 80 ? 9.123 19.752 2.890 1.00 82.06 80 MET A C 1
ATOM 611 O O . MET A 1 80 ? 8.220 19.563 3.699 1.00 82.06 80 MET A O 1
ATOM 615 N N . MET A 1 81 ? 10.355 20.110 3.247 1.00 80.31 81 MET A N 1
ATOM 616 C CA . MET A 1 81 ? 10.806 20.306 4.625 1.00 80.31 81 MET A CA 1
ATOM 617 C C . MET A 1 81 ? 10.219 21.563 5.284 1.00 80.31 81 MET A C 1
ATOM 619 O O . MET A 1 81 ? 10.390 21.746 6.485 1.00 80.31 81 MET A O 1
ATOM 623 N N . SER A 1 82 ? 9.521 22.421 4.530 1.00 81.12 82 SER A N 1
ATOM 624 C CA . SER A 1 82 ? 8.796 23.571 5.088 1.00 81.12 82 SER A CA 1
ATOM 625 C C . SER A 1 82 ? 7.502 23.183 5.809 1.00 81.12 82 SER A C 1
ATOM 627 O O . SER A 1 82 ? 6.956 23.991 6.556 1.00 81.12 82 SER A O 1
ATOM 629 N N . SER A 1 83 ? 7.010 21.960 5.595 1.00 76.19 83 SER A N 1
ATOM 630 C CA . SER A 1 83 ? 5.861 21.426 6.321 1.00 76.19 83 SER A CA 1
ATOM 631 C C . SER A 1 83 ? 6.284 20.929 7.702 1.00 76.19 83 SER A C 1
ATOM 633 O O . SER A 1 83 ? 7.207 20.122 7.813 1.00 76.19 83 SER A O 1
ATOM 635 N N . ASP A 1 84 ? 5.526 21.295 8.739 1.00 74.31 84 ASP A N 1
ATOM 636 C CA . ASP A 1 84 ? 5.725 20.812 10.118 1.00 74.31 84 ASP A CA 1
ATOM 637 C C . ASP A 1 84 ? 5.593 19.282 10.250 1.00 74.31 84 ASP A C 1
ATOM 639 O O . ASP A 1 84 ? 5.930 18.689 11.275 1.00 74.31 84 ASP A O 1
ATOM 643 N N . TYR A 1 85 ? 5.078 18.617 9.216 1.00 73.25 85 TYR A N 1
ATOM 644 C CA . TYR A 1 85 ? 4.761 17.196 9.220 1.00 73.25 85 TYR A CA 1
ATOM 645 C C . TYR A 1 85 ? 5.779 16.316 8.498 1.00 73.25 85 TYR A C 1
ATOM 647 O O . TYR A 1 85 ? 5.711 15.084 8.615 1.00 73.25 85 TYR A O 1
ATOM 655 N N . VAL A 1 86 ? 6.700 16.924 7.754 1.00 75.62 86 VAL A N 1
ATOM 656 C CA . VAL A 1 86 ? 7.750 16.231 7.011 1.00 75.62 86 VAL A CA 1
ATOM 657 C C . VAL A 1 86 ? 9.010 16.215 7.869 1.00 75.62 86 VAL A C 1
ATOM 659 O O . VAL A 1 86 ? 9.560 17.246 8.228 1.00 75.62 86 VAL A O 1
ATOM 662 N N . SER A 1 87 ? 9.473 15.018 8.219 1.00 79.75 87 SER A N 1
ATOM 663 C CA . SER A 1 87 ? 10.720 14.837 8.965 1.00 79.75 87 SER A CA 1
ATOM 664 C C . SER A 1 87 ? 11.938 14.818 8.050 1.00 79.75 87 SER A C 1
ATOM 666 O O . SER A 1 87 ? 13.037 15.150 8.489 1.00 79.75 87 SER A O 1
ATOM 668 N N . HIS A 1 88 ? 11.771 14.329 6.823 1.00 80.00 88 HIS A N 1
ATOM 669 C CA . HIS A 1 88 ? 12.848 14.229 5.851 1.00 80.00 88 HIS A CA 1
ATOM 670 C C . HIS A 1 88 ? 12.271 14.210 4.436 1.00 80.00 88 HIS A C 1
ATOM 672 O O . HIS A 1 88 ? 11.268 13.537 4.202 1.00 80.00 88 HIS A O 1
ATOM 678 N N . ALA A 1 89 ? 12.906 14.897 3.493 1.00 82.19 89 ALA A N 1
ATOM 679 C CA . ALA A 1 89 ? 12.583 14.821 2.077 1.00 82.19 89 ALA A CA 1
ATOM 680 C C . ALA A 1 89 ? 13.881 14.732 1.279 1.00 82.19 89 ALA A C 1
ATOM 682 O O . ALA A 1 89 ? 14.806 15.494 1.544 1.00 82.19 89 ALA A O 1
ATOM 683 N N . VAL A 1 90 ? 13.945 13.794 0.335 1.00 84.00 90 VAL A N 1
ATOM 684 C CA . VAL A 1 90 ? 15.129 13.556 -0.497 1.00 84.00 90 VAL A CA 1
ATOM 685 C C . VAL A 1 90 ? 14.701 13.411 -1.945 1.00 84.00 90 VAL A C 1
ATOM 687 O O . VAL A 1 90 ? 13.874 12.555 -2.280 1.00 84.00 90 VAL A O 1
ATOM 690 N N . TYR A 1 91 ? 15.277 14.235 -2.806 1.00 85.56 91 TYR A N 1
ATOM 691 C CA . TYR A 1 91 ? 15.206 14.082 -4.244 1.00 85.56 91 TYR A CA 1
ATOM 692 C C . TYR A 1 91 ? 16.364 13.193 -4.716 1.00 85.56 91 TYR A C 1
ATOM 694 O O . TYR A 1 91 ? 17.510 13.310 -4.287 1.00 85.56 91 TYR A O 1
ATOM 702 N N . THR A 1 92 ? 16.078 12.252 -5.606 1.00 80.12 92 THR A N 1
ATOM 703 C CA . THR A 1 92 ? 17.080 11.347 -6.167 1.00 80.12 92 THR A CA 1
ATOM 704 C C . THR A 1 92 ? 16.782 11.106 -7.634 1.00 80.12 92 THR A C 1
ATOM 706 O O . THR A 1 92 ? 15.809 10.436 -7.982 1.00 80.12 92 THR A O 1
ATOM 709 N N . LYS A 1 93 ? 17.643 11.616 -8.507 1.00 83.06 93 LYS A N 1
ATOM 710 C CA . LYS A 1 93 ? 17.689 11.239 -9.914 1.00 83.06 93 LYS A CA 1
ATOM 711 C C . LYS A 1 93 ? 17.963 9.739 -10.030 1.00 83.06 93 LYS A C 1
ATOM 713 O O . LYS A 1 93 ? 18.888 9.225 -9.403 1.00 83.06 93 LYS A O 1
ATOM 718 N N . LEU A 1 94 ? 17.142 9.045 -10.813 1.00 72.69 94 LEU A N 1
ATOM 719 C CA . LEU A 1 94 ? 17.294 7.613 -11.083 1.00 72.69 94 LEU A CA 1
ATOM 720 C C . LEU A 1 94 ? 17.984 7.392 -12.430 1.00 72.69 94 LEU A C 1
ATOM 722 O O . LEU A 1 94 ? 18.905 6.586 -12.526 1.00 72.69 94 LEU A O 1
ATOM 726 N N . ASP A 1 95 ? 17.562 8.133 -13.455 1.00 74.94 95 ASP A N 1
ATOM 727 C CA . ASP A 1 95 ? 18.142 8.103 -14.796 1.00 74.94 95 ASP A CA 1
ATOM 728 C C . ASP A 1 95 ? 17.905 9.443 -15.524 1.00 74.94 95 ASP A C 1
ATOM 730 O O . ASP A 1 95 ? 17.654 10.472 -14.893 1.00 74.94 95 ASP A O 1
ATOM 734 N N . LYS A 1 96 ? 18.054 9.463 -16.855 1.00 71.06 96 LYS A N 1
ATOM 735 C CA . LYS A 1 96 ? 17.860 10.669 -17.670 1.00 71.06 96 LYS A CA 1
ATOM 736 C C . LYS A 1 96 ? 16.432 11.219 -17.578 1.00 71.06 96 LYS A C 1
ATOM 738 O O . LYS A 1 96 ? 16.274 12.437 -17.552 1.00 71.06 96 LYS A O 1
ATOM 743 N N . ASP A 1 97 ? 15.435 10.349 -17.513 1.00 73.50 97 ASP A N 1
ATOM 744 C CA . ASP A 1 97 ? 14.019 10.686 -17.669 1.00 73.50 97 ASP A CA 1
ATOM 745 C C . ASP A 1 97 ? 13.212 10.426 -16.384 1.00 73.50 97 ASP A C 1
ATOM 747 O O . ASP A 1 97 ? 12.045 10.806 -16.303 1.00 73.50 97 ASP A O 1
ATOM 751 N N . ASN A 1 98 ? 13.820 9.820 -15.358 1.00 73.31 98 ASN A N 1
ATOM 752 C CA . ASN A 1 98 ? 13.170 9.475 -14.098 1.00 73.31 98 ASN A CA 1
ATOM 753 C C . ASN A 1 98 ? 13.909 10.025 -12.872 1.00 73.31 98 ASN A C 1
ATOM 755 O O . ASN A 1 98 ? 15.131 9.924 -12.732 1.00 73.31 98 ASN A O 1
ATOM 759 N N . ALA A 1 99 ? 13.125 10.516 -11.914 1.00 78.56 99 ALA A N 1
ATOM 760 C CA . ALA A 1 99 ? 13.580 10.906 -10.588 1.00 78.56 99 ALA A CA 1
ATOM 761 C C . ALA A 1 99 ? 12.573 10.463 -9.520 1.00 78.56 99 ALA A C 1
ATOM 763 O O . ALA A 1 99 ? 11.380 10.291 -9.781 1.00 78.56 99 ALA A O 1
ATOM 764 N N . ARG A 1 100 ? 13.064 10.274 -8.299 1.00 76.69 100 ARG A N 1
ATOM 765 C CA . ARG A 1 100 ? 12.295 9.905 -7.113 1.00 76.69 100 ARG A CA 1
ATOM 766 C C . ARG A 1 100 ? 12.322 11.060 -6.124 1.00 76.69 100 ARG A C 1
ATOM 768 O O . ARG A 1 100 ? 13.387 11.579 -5.820 1.00 76.69 100 ARG A O 1
ATOM 775 N N . LEU A 1 101 ? 11.161 11.405 -5.578 1.00 78.31 101 LEU A N 1
ATOM 776 C CA . LEU A 1 101 ? 11.053 12.255 -4.398 1.00 78.31 101 LEU A CA 1
ATOM 777 C C . LEU A 1 101 ? 10.548 11.392 -3.243 1.00 78.31 101 LEU A C 1
ATOM 779 O O . LEU A 1 101 ? 9.409 10.926 -3.266 1.00 78.31 101 LEU A O 1
ATOM 783 N N . GLN A 1 102 ? 11.410 11.139 -2.265 1.00 77.31 102 GLN A N 1
ATOM 784 C CA . GLN A 1 102 ? 11.085 10.361 -1.078 1.00 77.31 102 GLN A CA 1
ATOM 785 C C . GLN A 1 102 ? 10.773 11.306 0.078 1.00 77.31 102 GLN A C 1
ATOM 787 O O . GLN A 1 102 ? 11.586 12.161 0.411 1.00 77.31 102 GLN A O 1
ATOM 792 N N . ILE A 1 103 ? 9.600 11.142 0.690 1.00 77.69 103 ILE A N 1
ATOM 793 C CA . ILE A 1 103 ? 9.122 11.987 1.788 1.00 77.69 103 ILE A CA 1
ATOM 794 C C . ILE A 1 103 ? 8.861 11.096 2.999 1.00 77.69 103 ILE A C 1
ATOM 796 O O . ILE A 1 103 ? 8.094 10.136 2.928 1.00 77.69 103 ILE A O 1
ATOM 800 N N . THR A 1 104 ? 9.498 11.427 4.113 1.00 76.06 104 THR A N 1
ATOM 801 C CA . THR A 1 104 ? 9.340 10.758 5.401 1.00 76.06 104 THR A CA 1
ATOM 802 C C . THR A 1 104 ? 8.531 11.657 6.317 1.00 76.06 104 THR A C 1
ATOM 804 O O . THR A 1 104 ? 8.954 12.760 6.666 1.00 76.06 104 THR A O 1
ATOM 807 N N . PHE A 1 105 ? 7.371 11.173 6.743 1.00 73.69 105 PHE A N 1
ATOM 808 C CA . PHE A 1 105 ? 6.513 11.884 7.682 1.00 73.69 105 PHE A CA 1
ATOM 809 C C . PHE A 1 105 ? 6.999 11.718 9.122 1.00 73.69 105 PHE A C 1
ATOM 811 O O . PHE A 1 105 ? 7.535 10.677 9.503 1.00 73.69 105 PHE A O 1
ATOM 818 N N . GLN A 1 106 ? 6.758 12.731 9.950 1.00 70.19 106 GLN A N 1
ATOM 819 C CA . GLN A 1 106 ? 6.972 12.647 11.393 1.00 70.19 106 GLN A CA 1
ATOM 820 C C . GLN A 1 106 ? 6.047 11.576 12.000 1.00 70.19 106 GLN A C 1
ATOM 822 O O . GLN A 1 106 ? 4.823 11.634 11.807 1.00 70.19 106 GLN A O 1
ATOM 827 N N . GLN A 1 107 ? 6.617 10.607 12.726 1.00 57.88 107 GLN A N 1
ATOM 828 C CA . GLN A 1 107 ? 5.850 9.538 13.373 1.00 57.88 107 GLN A CA 1
ATOM 829 C C . GLN A 1 107 ? 4.894 10.084 14.437 1.00 57.88 107 GLN A C 1
ATOM 831 O O . GLN A 1 107 ? 5.263 10.941 15.238 1.00 57.88 107 GLN A O 1
ATOM 836 N N . ILE A 1 108 ? 3.681 9.524 14.489 1.00 51.00 108 ILE A N 1
ATOM 837 C CA . ILE A 1 108 ? 2.767 9.686 15.622 1.00 51.00 108 ILE A CA 1
ATOM 838 C C . ILE A 1 108 ? 2.520 8.303 16.236 1.00 51.00 108 ILE A C 1
ATOM 840 O O . ILE A 1 108 ? 1.714 7.542 15.723 1.00 51.00 108 ILE A O 1
ATOM 844 N N . GLY A 1 109 ? 3.226 8.018 17.334 1.00 48.34 109 GLY A N 1
ATOM 845 C CA . GLY A 1 109 ? 2.815 7.138 18.438 1.00 48.34 109 GLY A CA 1
ATOM 846 C C . GLY A 1 109 ? 2.486 5.665 18.153 1.00 48.34 109 GLY A C 1
ATOM 847 O O . GLY A 1 109 ? 1.397 5.340 17.689 1.00 48.34 109 GLY A O 1
ATOM 848 N N . ALA A 1 110 ? 3.369 4.780 18.628 1.00 42.59 110 ALA A N 1
ATOM 849 C CA . ALA A 1 110 ? 3.208 3.331 18.807 1.00 42.59 110 ALA A CA 1
ATOM 850 C C . ALA A 1 110 ? 2.113 2.944 19.838 1.00 42.59 110 ALA A C 1
ATOM 852 O O . ALA A 1 110 ? 2.404 2.373 20.886 1.00 42.59 110 ALA A O 1
ATOM 853 N N . GLY A 1 111 ? 0.855 3.314 19.584 1.00 44.16 111 GLY A N 1
ATOM 854 C CA . GLY A 1 111 ? -0.242 3.175 20.554 1.00 44.16 111 GLY A CA 1
ATOM 855 C C . GLY A 1 111 ? -1.100 1.912 20.426 1.00 44.16 111 GLY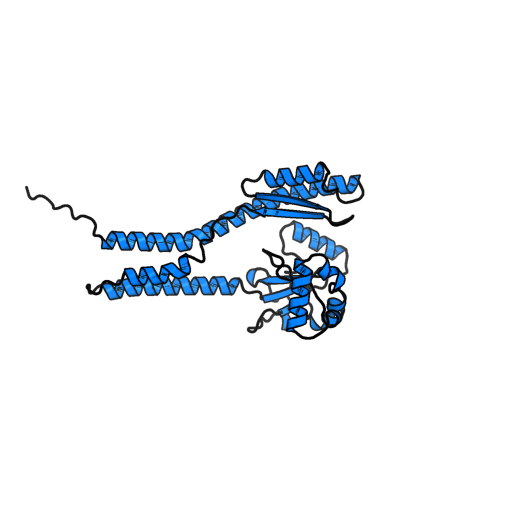 A C 1
ATOM 856 O O . GLY A 1 111 ? -1.751 1.537 21.393 1.00 44.16 111 GLY A O 1
ATOM 857 N N . ALA A 1 112 ? -1.115 1.246 19.267 1.00 43.91 112 ALA A N 1
ATOM 858 C CA . ALA A 1 112 ? -2.085 0.177 19.003 1.00 43.91 112 ALA A CA 1
ATOM 859 C C . ALA A 1 112 ? -1.794 -1.133 19.765 1.00 43.91 112 ALA A C 1
ATOM 861 O O . ALA A 1 112 ? -2.725 -1.803 20.206 1.00 43.91 112 ALA A O 1
ATOM 862 N N . ASP A 1 113 ? -0.522 -1.481 19.975 1.00 37.03 113 ASP A N 1
ATOM 863 C CA . ASP A 1 113 ? -0.149 -2.789 20.540 1.00 37.03 113 ASP A CA 1
ATOM 864 C C . ASP A 1 113 ? -0.287 -2.857 22.070 1.00 37.03 113 ASP A C 1
ATOM 866 O O . ASP A 1 113 ? -0.581 -3.913 22.632 1.00 37.03 113 ASP A O 1
ATOM 870 N N . VAL A 1 114 ? -0.107 -1.728 22.763 1.00 37.06 114 VAL A N 1
ATOM 871 C CA . VAL A 1 114 ? -0.166 -1.657 24.235 1.00 37.06 114 VAL A CA 1
ATOM 872 C C . VAL A 1 114 ? -1.613 -1.771 24.742 1.00 37.06 114 VAL A C 1
ATOM 874 O O . VAL A 1 114 ? -1.859 -2.343 25.806 1.00 37.06 114 VAL A O 1
ATOM 877 N N . ASP A 1 115 ? -2.584 -1.303 23.955 1.00 46.72 115 ASP A N 1
ATOM 878 C CA . ASP A 1 115 ? -4.003 -1.266 24.328 1.00 46.72 115 ASP A CA 1
ATOM 879 C C . ASP A 1 115 ? -4.704 -2.630 24.238 1.00 46.72 115 ASP A C 1
AT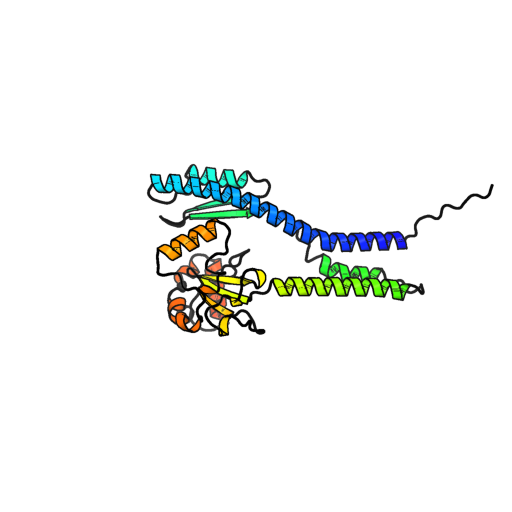OM 881 O O . ASP A 1 115 ? -5.510 -2.994 25.099 1.00 46.72 115 ASP A O 1
ATOM 885 N N . VAL A 1 116 ? -4.342 -3.441 23.235 1.00 51.78 116 VAL A N 1
ATOM 886 C CA . VAL A 1 116 ? -4.903 -4.792 23.029 1.00 51.78 116 VAL A CA 1
ATOM 887 C C . VAL A 1 116 ? -4.586 -5.716 24.215 1.00 51.78 116 VAL A C 1
ATOM 889 O O . VAL A 1 116 ? -5.369 -6.612 24.535 1.00 51.78 116 VAL A O 1
ATOM 892 N N . VAL A 1 117 ? -3.472 -5.470 24.911 1.00 47.22 117 VAL A N 1
ATOM 893 C CA . VAL A 1 117 ? -3.027 -6.254 26.075 1.00 47.22 117 VAL A CA 1
ATOM 894 C C . VAL A 1 117 ? -3.597 -5.714 27.395 1.00 47.22 117 VAL A C 1
ATOM 896 O O . VAL A 1 117 ? -3.891 -6.493 28.305 1.00 47.22 117 VAL A O 1
A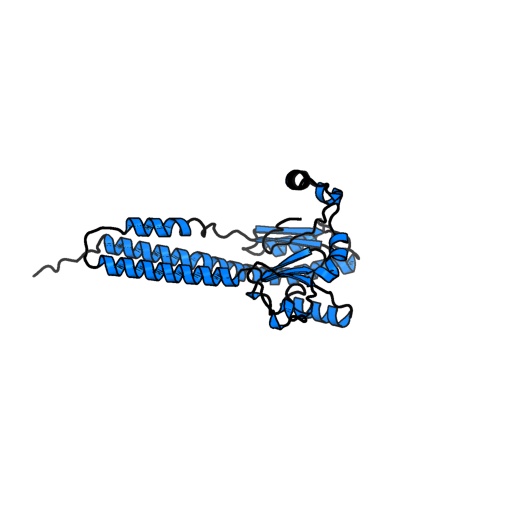TOM 899 N N . LEU A 1 118 ? -3.799 -4.397 27.515 1.00 46.53 118 LEU A N 1
ATOM 900 C CA . LEU A 1 118 ? -4.318 -3.766 28.737 1.00 46.53 118 LEU A CA 1
ATOM 901 C C . LEU A 1 118 ? -5.827 -3.953 28.932 1.00 46.53 118 LEU A C 1
ATOM 903 O O . LEU A 1 118 ? -6.272 -4.065 30.078 1.00 46.53 118 LEU A O 1
ATOM 907 N N . GLY A 1 119 ? -6.609 -4.045 27.851 1.00 59.62 119 GLY A N 1
ATOM 908 C CA . GLY A 1 119 ? -8.062 -4.253 27.915 1.00 59.62 119 GLY A CA 1
ATOM 909 C C . GLY A 1 119 ? -8.478 -5.462 28.775 1.00 59.62 119 GLY A C 1
ATOM 910 O O . GLY A 1 119 ? -9.256 -5.293 29.718 1.00 59.62 119 GLY A O 1
ATOM 911 N N . PRO A 1 120 ? -7.931 -6.670 28.533 1.00 57.94 120 PRO A N 1
ATOM 912 C CA . PRO A 1 120 ? -8.206 -7.854 29.354 1.00 57.94 120 PRO A CA 1
ATOM 913 C C . PRO A 1 120 ? -7.721 -7.735 30.812 1.00 57.94 120 PRO A C 1
ATOM 915 O O . PRO A 1 120 ? -8.400 -8.183 31.740 1.00 57.94 120 PRO A O 1
ATOM 918 N N . LEU A 1 121 ? -6.571 -7.096 31.047 1.00 52.97 121 LEU A N 1
ATOM 919 C CA . LEU A 1 121 ? -5.999 -6.928 32.389 1.00 52.97 121 LEU A CA 1
ATOM 920 C C . LEU A 1 121 ? -6.826 -5.978 33.264 1.00 52.97 121 LEU A C 1
ATOM 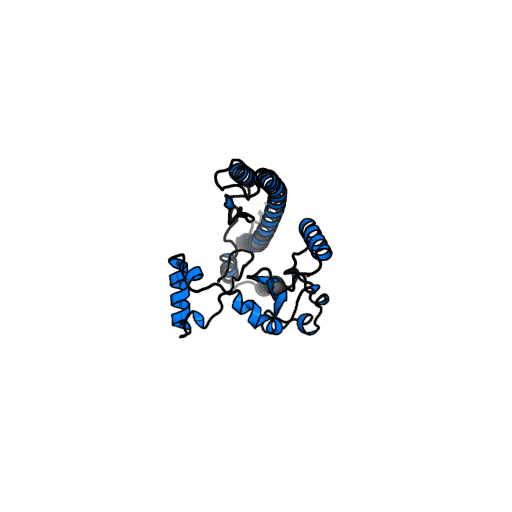922 O O . LEU A 1 121 ? -7.075 -6.281 34.431 1.00 52.97 121 LEU A O 1
ATOM 926 N N . LEU A 1 122 ? -7.322 -4.871 32.706 1.00 51.78 122 LEU A N 1
ATOM 927 C CA . LEU A 1 122 ? -8.197 -3.947 33.433 1.00 51.78 122 LEU A CA 1
ATOM 928 C C . LEU A 1 122 ? -9.541 -4.595 33.785 1.00 51.78 122 LEU A C 1
ATOM 930 O O . LEU A 1 122 ? -10.041 -4.384 34.891 1.00 51.78 122 LEU A O 1
ATOM 934 N N . THR A 1 123 ? -10.089 -5.457 32.919 1.00 56.78 123 THR A N 1
ATOM 935 C CA . THR A 1 123 ? -11.305 -6.218 33.260 1.00 56.78 123 THR A CA 1
ATOM 936 C C . THR A 1 123 ? -11.103 -7.194 34.420 1.00 56.78 123 THR A C 1
ATOM 938 O O . THR A 1 123 ? -12.012 -7.366 35.233 1.00 56.78 123 THR A O 1
ATOM 941 N N . LEU A 1 124 ? -9.904 -7.768 34.566 1.00 56.16 124 LEU A N 1
ATOM 942 C CA . LEU A 1 124 ? -9.551 -8.615 35.710 1.00 56.16 124 LEU A CA 1
ATOM 943 C C . LEU A 1 124 ? -9.378 -7.808 37.008 1.00 56.16 124 LEU A C 1
ATOM 945 O O . LEU A 1 124 ? -9.742 -8.294 38.076 1.00 56.16 124 LEU A O 1
ATOM 949 N N . VAL A 1 125 ? -8.887 -6.567 36.933 1.00 52.12 125 VAL A N 1
ATOM 950 C CA . VAL A 1 125 ? -8.709 -5.677 38.101 1.00 52.12 125 VAL A CA 1
ATOM 951 C C . VAL A 1 125 ? -10.045 -5.142 38.645 1.00 52.12 125 VAL A C 1
ATOM 953 O O . VAL A 1 125 ? -10.166 -4.888 39.844 1.00 52.12 125 VAL A O 1
ATOM 956 N N . VAL A 1 126 ? -11.078 -5.016 37.804 1.00 52.34 126 VAL A N 1
ATOM 957 C CA . VAL A 1 126 ? -12.432 -4.581 38.215 1.00 52.34 126 VAL A CA 1
ATOM 958 C C . VAL A 1 126 ? -13.231 -5.705 38.904 1.00 52.34 126 VAL A C 1
ATOM 960 O O . VAL A 1 126 ? -14.263 -5.452 39.531 1.00 52.34 126 VAL A O 1
ATOM 963 N N . TYR A 1 127 ? -12.743 -6.949 38.888 1.00 49.06 127 TYR A N 1
ATOM 964 C CA . TYR A 1 127 ? -13.404 -8.075 39.548 1.00 49.06 127 TYR A CA 1
ATOM 965 C C . TYR A 1 127 ? -13.265 -8.008 41.085 1.00 49.06 127 TYR A C 1
ATOM 967 O O . TYR A 1 127 ? -12.357 -8.586 41.681 1.00 49.06 127 TYR A O 1
ATOM 975 N N . LYS A 1 128 ? -14.198 -7.321 41.761 1.00 49.53 128 LYS A N 1
ATOM 976 C CA . LYS A 1 128 ? -14.429 -7.449 43.214 1.00 49.53 128 LYS A CA 1
ATOM 977 C C . LYS A 1 128 ? -15.708 -8.264 43.487 1.00 49.53 128 LYS A C 1
ATOM 979 O O . LYS A 1 128 ? -16.796 -7.811 43.128 1.00 49.53 128 LYS A O 1
ATOM 984 N N . PRO A 1 129 ? -15.632 -9.422 44.172 1.00 47.81 129 PRO A N 1
ATOM 985 C CA . PRO A 1 129 ? -16.732 -10.390 44.261 1.00 47.81 129 PRO A CA 1
ATOM 986 C C . PRO A 1 129 ? -17.796 -10.067 45.334 1.00 47.81 129 PRO A C 1
ATOM 988 O O . PRO A 1 129 ? -18.187 -10.960 46.078 1.00 47.81 129 PRO A O 1
ATOM 991 N N . LEU A 1 130 ? -18.281 -8.819 45.461 1.00 49.41 130 LEU A N 1
ATOM 992 C CA . LEU A 1 130 ? -19.179 -8.457 46.582 1.00 49.41 130 LEU A CA 1
ATOM 993 C C . LEU A 1 130 ? -20.286 -7.404 46.326 1.00 49.41 130 LEU A C 1
ATOM 995 O O . LEU A 1 130 ? -20.676 -6.702 47.257 1.00 49.41 130 LEU A O 1
ATOM 999 N N . LYS A 1 131 ? -20.881 -7.315 45.123 1.00 43.75 131 LYS A N 1
ATOM 1000 C CA . LYS A 1 131 ? -22.187 -6.625 44.940 1.00 43.75 131 LYS A CA 1
ATOM 1001 C C . LYS A 1 131 ? -23.100 -7.285 43.902 1.00 43.75 131 LYS A C 1
ATOM 1003 O O . LYS A 1 131 ? -22.650 -7.766 42.870 1.00 43.75 131 LYS A O 1
ATOM 1008 N N . THR A 1 132 ? -24.409 -7.231 44.147 1.00 57.59 132 THR A N 1
ATOM 1009 C CA . THR A 1 132 ? -25.474 -7.814 43.306 1.00 57.59 132 THR A CA 1
ATOM 1010 C C . THR A 1 132 ? -25.577 -7.179 41.907 1.00 57.59 132 THR A C 1
ATOM 1012 O O . THR A 1 132 ? -26.060 -7.827 40.982 1.00 57.59 132 THR A O 1
ATOM 1015 N N . THR A 1 133 ? -25.079 -5.947 41.723 1.00 61.69 133 THR A N 1
ATOM 1016 C CA . THR A 1 133 ? -25.026 -5.233 40.428 1.00 61.69 133 THR A CA 1
ATOM 1017 C C . THR A 1 133 ? -23.849 -5.647 39.537 1.00 61.69 133 THR A C 1
ATOM 1019 O O . THR A 1 133 ? -23.834 -5.288 38.364 1.00 61.69 133 THR A O 1
ATOM 1022 N N . LEU A 1 134 ? -22.916 -6.469 40.040 1.00 61.44 134 LEU A N 1
ATOM 1023 C CA . LEU A 1 134 ? -21.724 -6.933 39.313 1.00 61.44 134 LEU A CA 1
ATOM 1024 C C . LEU A 1 134 ? -22.069 -7.603 37.973 1.00 61.44 134 LEU A C 1
ATOM 1026 O O . LEU A 1 134 ? -21.331 -7.471 37.006 1.00 61.44 134 LEU A O 1
ATOM 1030 N N . LYS A 1 135 ? -23.212 -8.296 37.896 1.00 62.84 135 LYS A N 1
ATOM 1031 C CA . LYS A 1 135 ? -23.675 -8.947 36.659 1.00 62.84 135 LYS A CA 1
ATOM 1032 C C . LYS A 1 135 ? -24.032 -7.940 35.559 1.00 62.84 135 LYS A C 1
ATOM 1034 O O . LYS A 1 135 ? -23.869 -8.260 34.387 1.00 62.84 135 LYS A O 1
ATOM 1039 N N . ILE A 1 136 ? -24.514 -6.751 35.932 1.00 67.44 136 ILE A N 1
ATOM 1040 C CA . ILE A 1 136 ? -24.867 -5.685 34.986 1.00 67.44 136 ILE A CA 1
ATOM 1041 C C . ILE A 1 136 ? -23.591 -5.002 34.493 1.00 67.44 136 ILE A C 1
ATOM 1043 O O . ILE A 1 136 ? -23.407 -4.889 33.286 1.00 67.44 136 ILE A O 1
ATOM 1047 N N . ASP A 1 137 ? -22.676 -4.647 35.397 1.00 53.00 137 ASP A N 1
ATOM 1048 C CA . ASP A 1 137 ? -21.409 -3.990 35.040 1.00 53.00 137 ASP A CA 1
ATOM 1049 C C . ASP A 1 137 ? -20.541 -4.885 34.138 1.00 53.00 137 ASP A C 1
ATOM 1051 O O . ASP A 1 137 ? -20.018 -4.438 33.117 1.00 53.00 137 ASP A O 1
ATOM 1055 N N . LEU A 1 138 ? -20.467 -6.186 34.447 1.00 61.62 138 LEU A N 1
ATOM 1056 C CA . LEU A 1 138 ? -19.769 -7.171 33.616 1.00 61.62 138 LEU A CA 1
ATOM 1057 C C . LEU A 1 138 ? -20.465 -7.376 32.260 1.00 61.62 138 LEU A C 1
ATOM 1059 O O . LEU A 1 138 ? -19.799 -7.573 31.246 1.00 61.62 138 LEU A O 1
ATOM 1063 N N . GLY A 1 139 ? -21.799 -7.288 32.231 1.00 65.81 139 GLY A N 1
ATOM 1064 C CA . GLY A 1 139 ? -22.591 -7.334 31.002 1.00 65.81 139 GLY A CA 1
ATOM 1065 C C . GLY A 1 139 ? -22.346 -6.127 30.093 1.00 65.81 139 GLY A C 1
ATOM 1066 O O . GLY A 1 139 ? -22.204 -6.298 28.884 1.00 65.81 139 GLY A O 1
ATOM 1067 N N . VAL A 1 140 ? -22.228 -4.923 30.660 1.00 65.06 140 VAL A N 1
ATOM 1068 C CA . VAL A 1 140 ? -21.897 -3.699 29.911 1.00 65.06 140 VAL A CA 1
ATOM 1069 C C . VAL A 1 140 ? -20.481 -3.779 29.342 1.00 65.06 140 VAL A C 1
ATOM 1071 O O . VAL A 1 140 ? -20.288 -3.491 28.163 1.00 65.06 140 VAL A O 1
ATOM 1074 N N . ILE A 1 141 ? -19.502 -4.237 30.130 1.00 61.62 141 ILE A N 1
ATOM 1075 C CA . ILE A 1 141 ? -18.124 -4.446 29.658 1.00 61.62 141 ILE A CA 1
ATOM 1076 C C . ILE A 1 141 ? -18.093 -5.460 28.508 1.00 61.62 141 ILE A C 1
ATOM 1078 O O . ILE A 1 141 ? -17.498 -5.185 27.468 1.00 61.62 141 ILE A O 1
ATOM 1082 N N . ALA A 1 142 ? -18.773 -6.601 28.659 1.00 64.56 142 ALA A N 1
ATOM 1083 C CA . ALA A 1 142 ? -18.855 -7.615 27.612 1.00 64.56 142 ALA A CA 1
ATOM 1084 C C . ALA A 1 142 ? -19.524 -7.072 26.337 1.00 64.56 142 ALA A C 1
ATOM 1086 O O . ALA A 1 142 ? -19.053 -7.339 25.234 1.00 64.56 142 ALA A O 1
ATOM 1087 N N . ALA A 1 143 ? -20.579 -6.263 26.468 1.00 70.31 143 ALA A N 1
ATOM 1088 C CA . ALA A 1 143 ? -21.245 -5.635 25.330 1.00 70.31 143 ALA A CA 1
ATOM 1089 C C . ALA A 1 143 ? -20.330 -4.638 24.597 1.00 70.31 143 ALA A C 1
ATOM 1091 O O . ALA A 1 143 ? -20.252 -4.673 23.369 1.00 70.31 143 ALA A O 1
ATOM 1092 N N . VAL A 1 144 ? -19.597 -3.794 25.333 1.00 69.94 144 VAL A N 1
ATOM 1093 C CA . VAL A 1 144 ? -18.620 -2.855 24.753 1.00 69.94 144 VAL A CA 1
ATOM 1094 C C . VAL A 1 144 ? -17.478 -3.609 24.069 1.00 69.94 144 VAL A C 1
ATOM 1096 O O . VAL A 1 144 ? -17.089 -3.238 22.964 1.00 69.94 144 VAL A O 1
ATOM 1099 N N . GLN A 1 145 ? -16.980 -4.699 24.659 1.00 63.44 145 GLN A N 1
ATOM 1100 C CA . GLN A 1 145 ? -15.945 -5.538 24.046 1.00 63.44 145 GLN A CA 1
ATOM 1101 C C . GLN A 1 145 ? -16.430 -6.230 22.769 1.00 63.44 145 GLN A C 1
ATOM 1103 O O . GLN A 1 145 ? -15.708 -6.236 21.776 1.00 63.44 145 GLN A O 1
ATOM 1108 N N . ILE A 1 146 ? -17.653 -6.769 22.753 1.00 74.19 146 ILE A N 1
ATOM 1109 C CA . ILE A 1 146 ? -18.247 -7.364 21.546 1.00 74.19 146 ILE A CA 1
ATOM 1110 C C . ILE A 1 146 ? -18.428 -6.300 20.458 1.00 74.19 146 ILE A C 1
ATOM 1112 O O . ILE A 1 146 ? -18.129 -6.563 19.295 1.00 74.19 146 ILE A O 1
ATOM 1116 N N . ALA A 1 147 ? -18.865 -5.091 20.821 1.00 70.50 147 ALA A N 1
ATOM 1117 C CA . ALA A 1 147 ? -18.988 -3.983 19.879 1.00 70.50 147 ALA A CA 1
ATOM 1118 C C . ALA A 1 147 ? -17.622 -3.559 19.312 1.00 70.50 147 ALA A C 1
ATOM 1120 O O . ALA A 1 147 ? -17.491 -3.386 18.102 1.00 70.50 147 ALA A O 1
ATOM 1121 N N . ALA A 1 148 ? -16.595 -3.455 20.160 1.00 66.06 148 ALA A N 1
ATOM 1122 C CA . ALA A 1 148 ? -15.231 -3.136 19.746 1.00 66.06 148 ALA A CA 1
ATOM 1123 C C . ALA A 1 148 ? -14.627 -4.232 18.854 1.00 66.06 148 ALA A C 1
ATOM 1125 O O . ALA A 1 148 ? -14.010 -3.918 17.839 1.00 66.06 148 ALA A O 1
ATOM 1126 N N . LEU A 1 149 ? -14.855 -5.510 19.173 1.00 70.50 149 LEU A N 1
ATOM 1127 C CA . LEU A 1 149 ? -14.423 -6.645 18.356 1.00 70.50 149 LEU A CA 1
ATOM 1128 C C . LEU A 1 149 ? -15.156 -6.664 17.012 1.00 70.50 149 LEU A C 1
ATOM 1130 O O . LEU A 1 149 ? -14.526 -6.860 15.977 1.00 70.50 149 LEU A O 1
ATOM 1134 N N . GLY A 1 150 ? -16.463 -6.395 17.003 1.00 69.75 150 GLY A N 1
ATOM 1135 C CA . GLY A 1 150 ? -17.248 -6.250 15.779 1.00 69.75 150 GLY A CA 1
ATOM 1136 C C . GLY A 1 150 ? -16.748 -5.100 14.904 1.00 69.75 150 GLY A C 1
ATOM 1137 O O . GLY A 1 150 ? -16.591 -5.273 13.697 1.00 69.75 150 GLY A O 1
ATOM 1138 N N . TYR A 1 151 ? -16.425 -3.954 15.509 1.00 72.94 151 TYR A N 1
ATOM 1139 C CA . TYR A 1 151 ? -15.824 -2.823 14.805 1.00 72.94 151 TYR A CA 1
ATOM 1140 C C . TYR A 1 151 ? -14.429 -3.164 14.266 1.00 72.94 151 TYR A C 1
ATOM 1142 O O . TYR A 1 151 ? -14.159 -2.902 13.099 1.00 72.94 151 TYR A O 1
ATOM 1150 N N . GLY A 1 152 ? -13.572 -3.813 15.058 1.00 63.94 152 GLY A N 1
ATOM 1151 C CA . GLY A 1 152 ? -12.253 -4.277 14.619 1.00 63.94 152 GLY A CA 1
ATOM 1152 C C . GLY A 1 152 ? -12.332 -5.292 13.474 1.00 63.94 152 GLY A C 1
ATOM 1153 O O . GLY A 1 152 ? -11.602 -5.198 12.493 1.00 63.94 152 GLY A O 1
ATOM 1154 N N . MET A 1 153 ? -13.274 -6.232 13.538 1.00 67.50 153 MET A N 1
ATOM 1155 C CA . MET A 1 153 ? -13.511 -7.185 12.454 1.00 67.50 153 MET A CA 1
ATOM 1156 C C . MET A 1 153 ? -14.025 -6.479 11.195 1.00 67.50 153 MET A C 1
ATOM 1158 O O . MET A 1 153 ? -13.611 -6.808 10.088 1.00 67.50 153 MET A O 1
ATOM 1162 N N . TYR A 1 154 ? -14.889 -5.473 11.349 1.00 69.88 154 TYR A N 1
ATOM 1163 C CA . TYR A 1 154 ? -15.367 -4.645 10.246 1.00 69.88 154 TYR A CA 1
ATOM 1164 C C . TYR A 1 154 ? -14.240 -3.829 9.598 1.00 69.88 154 TYR A C 1
ATOM 1166 O O . TYR A 1 154 ? -14.162 -3.771 8.371 1.00 69.88 154 TYR A O 1
ATOM 1174 N N . THR A 1 155 ? -13.341 -3.231 10.385 1.00 61.03 155 THR A N 1
ATOM 1175 C CA . THR A 1 155 ? -12.200 -2.474 9.849 1.00 61.03 155 THR A CA 1
ATOM 1176 C C . THR A 1 155 ? -11.202 -3.388 9.139 1.00 61.03 155 THR A C 1
ATOM 1178 O O . THR A 1 155 ? -10.796 -3.071 8.021 1.00 61.03 155 THR A O 1
ATOM 1181 N N . ILE A 1 156 ? -10.879 -4.555 9.706 1.00 65.12 156 ILE A N 1
ATOM 1182 C CA . ILE A 1 156 ? -10.014 -5.566 9.070 1.00 65.12 156 ILE A CA 1
ATOM 1183 C C . ILE A 1 156 ? -10.653 -6.090 7.780 1.00 65.12 156 ILE A C 1
ATOM 1185 O O . ILE A 1 156 ? -9.989 -6.187 6.747 1.00 65.12 156 ILE A O 1
ATOM 1189 N N . ASN A 1 157 ? -11.960 -6.359 7.798 1.00 66.12 157 ASN A N 1
ATOM 1190 C CA . ASN A 1 157 ? -12.686 -6.789 6.610 1.00 66.12 157 ASN A CA 1
ATOM 1191 C C . ASN A 1 157 ? -12.737 -5.707 5.517 1.00 66.12 157 ASN A C 1
ATOM 1193 O O . ASN A 1 157 ? -12.970 -6.038 4.365 1.00 66.12 157 ASN A O 1
ATOM 1197 N N . GLN A 1 158 ? -12.485 -4.431 5.808 1.00 60.75 158 GLN A N 1
ATOM 1198 C CA . GLN A 1 158 ? -12.330 -3.412 4.761 1.00 60.75 158 GLN A CA 1
ATOM 1199 C C . GLN A 1 158 ? -10.887 -3.245 4.269 1.00 60.75 158 GLN A C 1
ATOM 1201 O O . GLN A 1 158 ? -10.678 -2.743 3.167 1.00 60.75 158 GLN A O 1
ATOM 1206 N N . ALA A 1 159 ? -9.903 -3.676 5.059 1.00 65.25 159 ALA A N 1
ATOM 1207 C CA . ALA A 1 159 ? -8.481 -3.515 4.769 1.00 65.25 159 ALA A CA 1
ATOM 1208 C C . ALA A 1 159 ? -7.835 -4.740 4.095 1.00 65.25 159 ALA A C 1
ATOM 1210 O O . ALA A 1 159 ? -6.635 -4.717 3.831 1.00 65.25 159 ALA A O 1
ATOM 1211 N N . HIS A 1 160 ? -8.585 -5.815 3.822 1.00 76.25 160 HIS A N 1
ATOM 1212 C CA . HIS A 1 160 ? -8.007 -6.990 3.170 1.00 76.25 160 HIS A CA 1
ATOM 1213 C C . HIS A 1 160 ? -7.759 -6.741 1.667 1.00 76.25 160 HIS A C 1
ATOM 1215 O O . HIS A 1 160 ? -8.628 -6.193 0.974 1.00 76.25 160 HIS A O 1
ATOM 1221 N N . PRO A 1 161 ? -6.601 -7.172 1.132 1.00 81.50 161 PRO A N 1
ATOM 1222 C CA . PRO A 1 161 ? -6.334 -7.107 -0.299 1.00 81.50 161 PRO A CA 1
ATOM 1223 C C . PRO A 1 161 ? -7.298 -8.014 -1.071 1.00 81.50 161 PRO A C 1
ATOM 1225 O O . PRO A 1 161 ? -7.370 -9.216 -0.809 1.00 81.50 161 PRO A O 1
ATOM 1228 N N . LEU A 1 162 ? -8.017 -7.452 -2.045 1.00 85.50 162 LEU A N 1
ATOM 1229 C CA . LEU A 1 162 ? -8.826 -8.232 -2.989 1.00 85.50 162 LEU A CA 1
ATOM 1230 C C . LEU A 1 162 ? -8.005 -8.685 -4.189 1.00 85.50 162 LEU A C 1
ATOM 1232 O O . LEU A 1 162 ? -8.191 -9.802 -4.680 1.00 85.50 162 LEU A O 1
ATOM 1236 N N . TYR A 1 163 ? -7.100 -7.825 -4.656 1.00 89.50 163 TYR A N 1
ATOM 1237 C CA . TYR A 1 163 ? -6.262 -8.101 -5.813 1.00 89.50 163 TYR A CA 1
ATOM 1238 C C . TYR A 1 163 ? -4.794 -7.866 -5.503 1.00 89.50 163 TYR A C 1
ATOM 1240 O O . TYR A 1 163 ? -4.434 -7.036 -4.671 1.00 89.50 163 TYR A O 1
ATOM 1248 N N . VAL A 1 164 ? -3.951 -8.581 -6.234 1.00 91.38 164 VAL A N 1
ATOM 1249 C CA . VAL A 1 164 ? -2.546 -8.223 -6.410 1.00 91.38 164 VAL A CA 1
ATOM 1250 C C . VAL A 1 164 ? -2.375 -7.932 -7.893 1.00 91.38 164 VAL A C 1
ATOM 1252 O O . VAL A 1 164 ? -2.413 -8.842 -8.723 1.00 91.38 164 VAL A O 1
ATOM 1255 N N . ALA A 1 165 ? -2.290 -6.650 -8.226 1.00 92.06 165 ALA A N 1
ATOM 1256 C CA . ALA A 1 165 ? -2.247 -6.169 -9.594 1.00 92.06 165 ALA A CA 1
ATOM 1257 C C . ALA A 1 165 ? -0.797 -6.053 -10.064 1.00 92.06 165 ALA A C 1
ATOM 1259 O O . ALA A 1 165 ? 0.005 -5.368 -9.436 1.00 92.06 165 ALA A O 1
ATOM 1260 N N . TYR A 1 166 ? -0.456 -6.722 -11.164 1.00 92.38 166 TYR A N 1
ATOM 1261 C CA . TYR A 1 166 ? 0.816 -6.510 -11.842 1.00 92.38 166 TYR A CA 1
ATOM 1262 C C . TYR A 1 166 ? 0.678 -5.372 -12.850 1.00 92.38 166 TYR A C 1
ATOM 1264 O O . TYR A 1 166 ? 0.016 -5.531 -13.880 1.00 92.38 166 TYR A O 1
ATOM 1272 N N . ALA A 1 167 ? 1.296 -4.232 -12.559 1.00 88.75 167 ALA A N 1
ATOM 1273 C CA . ALA A 1 167 ? 1.268 -3.039 -13.395 1.00 88.75 167 ALA A CA 1
ATOM 1274 C C . ALA A 1 167 ? 2.633 -2.351 -13.361 1.00 88.75 167 ALA A C 1
ATOM 1276 O O . ALA A 1 167 ? 3.216 -2.196 -12.296 1.00 88.75 167 ALA A O 1
ATOM 1277 N N . ILE A 1 168 ? 3.133 -1.886 -14.512 1.00 81.50 168 ILE A N 1
ATOM 1278 C CA . ILE A 1 168 ? 4.400 -1.125 -14.580 1.00 81.50 168 ILE A CA 1
ATOM 1279 C C . ILE A 1 168 ? 5.527 -1.881 -13.840 1.00 81.50 168 ILE A C 1
ATOM 1281 O O . ILE A 1 168 ? 6.142 -1.364 -12.905 1.00 81.50 168 ILE A O 1
ATOM 1285 N N . ASP A 1 169 ? 5.708 -3.139 -14.240 1.00 84.56 169 ASP A N 1
ATOM 1286 C CA . ASP A 1 169 ? 6.778 -4.051 -13.827 1.00 84.56 169 ASP A CA 1
ATOM 1287 C C . ASP A 1 169 ? 6.857 -4.377 -12.328 1.00 84.56 169 ASP A C 1
ATOM 1289 O O . ASP A 1 169 ? 7.882 -4.853 -11.843 1.00 84.56 169 ASP A O 1
ATOM 1293 N N . ARG A 1 170 ? 5.759 -4.175 -11.590 1.00 86.50 170 ARG A N 1
ATOM 1294 C CA . ARG A 1 170 ? 5.659 -4.495 -10.163 1.00 86.50 170 ARG A CA 1
ATOM 1295 C C . ARG A 1 170 ? 4.293 -5.054 -9.794 1.00 86.50 170 ARG A C 1
ATOM 1297 O O . ARG A 1 170 ? 3.301 -4.790 -10.472 1.00 86.50 170 ARG A O 1
ATOM 1304 N N . PHE A 1 171 ? 4.244 -5.783 -8.689 1.00 90.00 171 PHE A N 1
ATOM 1305 C CA . PHE A 1 171 ? 3.006 -6.153 -8.023 1.00 90.00 171 PHE A CA 1
ATOM 1306 C C . PHE A 1 171 ? 2.612 -5.086 -7.001 1.00 90.00 171 PHE A C 1
ATOM 1308 O O . PHE A 1 171 ? 3.429 -4.681 -6.173 1.00 90.00 171 PHE A O 1
ATOM 1315 N N . THR A 1 172 ? 1.343 -4.690 -7.028 1.00 88.06 172 THR A N 1
ATOM 1316 C CA . THR A 1 172 ? 0.737 -3.779 -6.056 1.00 88.06 172 THR A CA 1
ATOM 1317 C C . THR A 1 172 ? -0.484 -4.454 -5.425 1.00 88.06 172 THR A C 1
ATOM 1319 O O . THR A 1 172 ? -1.370 -4.920 -6.150 1.00 88.06 172 THR A O 1
ATOM 1322 N N . PRO A 1 173 ? -0.571 -4.546 -4.086 1.00 87.94 173 PRO A N 1
ATOM 1323 C CA . PRO A 1 173 ? -1.777 -5.010 -3.418 1.00 87.94 173 PRO A CA 1
ATOM 1324 C C . PRO A 1 173 ? -2.868 -3.933 -3.484 1.00 87.94 173 PRO A C 1
ATOM 1326 O O . PRO A 1 173 ? -2.632 -2.777 -3.133 1.00 87.94 173 PRO A O 1
ATOM 1329 N N . ILE A 1 174 ? -4.070 -4.329 -3.903 1.00 86.69 174 ILE A N 1
ATOM 1330 C CA . ILE A 1 174 ? -5.237 -3.452 -4.040 1.00 86.69 174 ILE A CA 1
ATOM 1331 C C . ILE A 1 174 ? -6.326 -3.905 -3.067 1.00 86.69 174 ILE A C 1
ATOM 1333 O O . ILE A 1 174 ? -6.801 -5.048 -3.116 1.00 86.69 174 ILE A O 1
ATOM 1337 N N . ASN A 1 175 ? -6.732 -2.993 -2.187 1.00 83.44 175 ASN A N 1
ATOM 1338 C CA . ASN A 1 175 ? -7.695 -3.262 -1.121 1.00 83.44 175 ASN A CA 1
ATOM 1339 C C . ASN A 1 175 ? -9.144 -3.172 -1.605 1.00 83.44 175 ASN A C 1
ATOM 1341 O O . ASN A 1 175 ? -9.452 -2.493 -2.586 1.00 83.44 175 ASN A O 1
ATOM 1345 N N . ALA A 1 176 ? -10.055 -3.820 -0.873 1.00 76.56 176 ALA A N 1
ATOM 1346 C CA . ALA A 1 176 ? -11.481 -3.862 -1.206 1.00 76.56 176 ALA A CA 1
ATOM 1347 C C . ALA A 1 176 ? -12.145 -2.484 -1.361 1.00 76.56 176 ALA A C 1
ATOM 1349 O O . ALA A 1 176 ? -13.053 -2.318 -2.171 1.00 76.56 176 ALA A O 1
ATOM 1350 N N . ASN A 1 177 ? -11.693 -1.499 -0.590 1.00 75.94 177 ASN A N 1
ATOM 1351 C CA . ASN A 1 177 ? -12.224 -0.138 -0.565 1.00 75.94 177 ASN A CA 1
ATOM 1352 C C . ASN A 1 177 ? -11.680 0.777 -1.679 1.00 75.94 177 ASN A C 1
ATOM 1354 O O . ASN A 1 177 ? -12.184 1.883 -1.856 1.00 75.94 177 ASN A O 1
ATOM 1358 N N . GLU A 1 178 ? -10.664 0.341 -2.421 1.00 75.94 178 GLU A N 1
ATOM 1359 C CA . GLU A 1 178 ? -9.990 1.141 -3.456 1.00 75.94 178 GLU A CA 1
ATOM 1360 C C . GLU A 1 178 ? -10.443 0.783 -4.869 1.00 75.94 178 GLU A C 1
ATOM 1362 O O . GLU A 1 178 ? -10.117 1.471 -5.834 1.00 75.94 178 GLU A O 1
ATOM 1367 N N . VAL A 1 179 ? -11.204 -0.300 -4.990 1.00 82.75 179 VAL A N 1
ATOM 1368 C CA . VAL A 1 179 ? -11.495 -0.954 -6.254 1.00 82.75 179 VAL A CA 1
ATOM 1369 C C . VAL A 1 179 ? -12.982 -1.258 -6.358 1.00 82.75 179 VAL A C 1
ATOM 1371 O O . VAL A 1 179 ? -13.657 -1.532 -5.372 1.00 82.75 179 VAL A O 1
ATOM 1374 N N . SER A 1 180 ? -13.522 -1.208 -7.574 1.00 85.94 180 SER A N 1
ATOM 1375 C CA . SER A 1 180 ? -14.906 -1.604 -7.857 1.00 85.94 180 SER A CA 1
ATOM 1376 C C . SER A 1 180 ? -14.915 -2.871 -8.717 1.00 85.94 180 SER A C 1
ATOM 1378 O O . SER A 1 180 ? -14.937 -2.744 -9.943 1.00 85.94 180 SER A O 1
ATOM 1380 N N . PRO A 1 181 ? -14.928 -4.084 -8.122 1.00 84.62 181 PRO A N 1
ATOM 1381 C CA . PRO A 1 181 ? -14.879 -5.356 -8.854 1.00 84.62 181 PRO A CA 1
ATOM 1382 C C . PRO A 1 181 ? -15.903 -5.469 -9.984 1.00 84.62 181 PRO A C 1
ATOM 1384 O O . PRO A 1 181 ? -15.612 -6.043 -11.024 1.00 84.62 181 PRO A O 1
ATOM 1387 N N . ALA A 1 182 ? -17.080 -4.857 -9.818 1.00 85.81 182 ALA A N 1
ATOM 1388 C CA . ALA A 1 182 ? -18.144 -4.831 -10.822 1.00 85.81 182 ALA A CA 1
ATOM 1389 C C . ALA A 1 182 ? -17.734 -4.198 -12.167 1.00 85.81 182 ALA A C 1
ATOM 1391 O O . ALA A 1 182 ? -18.378 -4.458 -13.178 1.00 85.81 182 ALA A O 1
ATOM 1392 N N . LYS A 1 183 ? -16.676 -3.377 -12.195 1.00 87.12 183 LYS A N 1
ATOM 1393 C CA . LYS A 1 183 ? -16.131 -2.775 -13.423 1.00 87.12 183 LYS A CA 1
ATOM 1394 C C . LYS A 1 183 ? -15.168 -3.698 -14.176 1.00 87.12 183 LYS A C 1
ATOM 1396 O O . LYS A 1 183 ? -14.725 -3.343 -15.265 1.00 87.12 183 LYS A O 1
ATOM 1401 N N . ALA A 1 184 ? -14.821 -4.859 -13.614 1.00 88.31 184 ALA A N 1
ATOM 1402 C CA . ALA A 1 184 ? -13.909 -5.791 -14.261 1.00 88.31 184 ALA A CA 1
ATOM 1403 C C . ALA A 1 184 ? -14.525 -6.367 -15.542 1.00 88.31 184 ALA A C 1
ATOM 1405 O O . ALA A 1 184 ? -15.697 -6.748 -15.560 1.00 88.31 184 ALA A O 1
ATOM 1406 N N . LYS A 1 185 ? -13.715 -6.482 -16.601 1.00 88.88 185 LYS A N 1
ATOM 1407 C CA . LYS A 1 185 ? -14.139 -7.048 -17.896 1.00 88.88 185 LYS A CA 1
ATOM 1408 C C . LYS A 1 185 ? -14.531 -8.523 -17.801 1.00 88.88 185 LYS A C 1
ATOM 1410 O O . LYS A 1 185 ? -15.462 -8.961 -18.468 1.00 88.88 185 LYS A O 1
ATOM 1415 N N . HIS A 1 186 ? -13.812 -9.280 -16.975 1.00 87.56 186 HIS A N 1
ATOM 1416 C CA . HIS A 1 186 ? -13.951 -10.730 -16.871 1.00 87.56 186 HIS A CA 1
ATOM 1417 C C . HIS A 1 186 ? -14.801 -11.108 -15.662 1.00 87.56 186 HIS A C 1
ATOM 1419 O O . HIS A 1 186 ? -14.544 -10.650 -14.546 1.00 87.56 186 HIS A O 1
ATOM 1425 N N . ALA A 1 187 ? -15.799 -11.971 -15.863 1.00 85.38 187 ALA A N 1
ATOM 1426 C CA . ALA A 1 187 ? -16.727 -12.379 -14.807 1.00 85.38 187 ALA A CA 1
ATOM 1427 C C . ALA A 1 187 ? -16.017 -13.089 -13.639 1.00 85.38 187 ALA A C 1
ATOM 1429 O O . ALA A 1 187 ? -16.450 -12.967 -12.490 1.00 85.38 187 ALA A O 1
ATOM 1430 N N . GLU A 1 188 ? -14.907 -13.790 -13.899 1.00 84.62 188 GLU A N 1
ATOM 1431 C CA . GLU A 1 188 ? -14.082 -14.390 -12.847 1.00 84.62 188 GLU A CA 1
ATOM 1432 C C . GLU A 1 188 ? -13.375 -13.360 -11.959 1.00 84.62 188 GLU A C 1
ATOM 1434 O O . GLU A 1 188 ? -13.070 -13.671 -10.811 1.00 84.62 188 GLU A O 1
ATOM 1439 N N . LEU A 1 189 ? -13.143 -12.142 -12.460 1.00 85.50 189 LEU A N 1
ATOM 1440 C CA . LEU A 1 189 ? -12.495 -11.062 -11.715 1.00 85.50 189 LEU A CA 1
ATOM 1441 C C . LEU A 1 189 ? -13.503 -10.196 -10.960 1.00 85.50 189 LEU A C 1
ATOM 1443 O O . LEU A 1 189 ? -13.118 -9.507 -10.023 1.00 85.50 189 LEU A O 1
ATOM 1447 N N . GLN A 1 190 ? -14.787 -10.254 -11.318 1.00 85.38 190 GLN A N 1
ATOM 1448 C CA . GLN A 1 190 ? -15.859 -9.567 -10.589 1.00 85.38 190 GLN A CA 1
ATOM 1449 C C . GLN A 1 190 ? -16.189 -10.250 -9.252 1.00 85.38 190 GLN A C 1
ATOM 1451 O O . GLN A 1 190 ? -16.743 -9.619 -8.352 1.00 85.38 190 GLN A O 1
ATOM 1456 N N . LYS A 1 191 ? -15.868 -11.544 -9.113 1.00 78.50 191 LYS A N 1
ATOM 1457 C CA . LYS A 1 191 ? -16.139 -12.334 -7.906 1.00 78.50 191 LYS A CA 1
ATOM 1458 C C . LYS A 1 191 ? -14.897 -12.399 -7.022 1.00 78.50 191 LYS A C 1
ATOM 1460 O O . LYS A 1 191 ? -13.846 -12.861 -7.454 1.00 78.50 191 LYS A O 1
ATOM 1465 N N . SER A 1 192 ? -15.039 -11.992 -5.762 1.00 67.06 192 SER A N 1
ATOM 1466 C CA . SER A 1 192 ? -13.978 -12.162 -4.766 1.00 67.06 192 SER A CA 1
ATOM 1467 C C . SER A 1 192 ? -13.829 -13.637 -4.374 1.00 67.06 192 SER A C 1
ATOM 1469 O O . SER A 1 192 ? -14.823 -14.342 -4.176 1.00 67.06 192 SER A O 1
ATOM 1471 N N . LYS A 1 193 ? -12.584 -14.111 -4.258 1.00 69.94 193 LYS A N 1
ATOM 1472 C CA . LYS A 1 193 ? -12.262 -15.440 -3.727 1.00 69.94 193 LYS A CA 1
ATOM 1473 C C . LYS A 1 193 ? -12.064 -15.341 -2.217 1.00 69.94 193 LYS A C 1
ATOM 1475 O O . LYS A 1 193 ? -11.262 -14.545 -1.748 1.00 69.94 193 LYS A O 1
ATOM 1480 N N . LEU A 1 194 ? -12.716 -16.224 -1.460 1.00 64.44 194 LEU A N 1
ATOM 1481 C CA . LEU A 1 194 ? -12.562 -16.288 0.002 1.00 64.44 194 LEU A CA 1
ATOM 1482 C C . LEU A 1 194 ? -11.148 -16.719 0.454 1.00 64.44 194 LEU A C 1
ATOM 1484 O O . LEU A 1 194 ? -10.781 -16.515 1.602 1.00 64.44 194 LEU A O 1
ATOM 1488 N N . SER A 1 195 ? -10.373 -17.351 -0.435 1.00 70.06 195 SER A N 1
ATOM 1489 C CA . SER A 1 195 ? -9.100 -18.018 -0.114 1.00 70.06 195 SER A CA 1
ATOM 1490 C C . SER A 1 195 ? -7.855 -17.127 -0.254 1.00 70.06 195 SER A C 1
ATOM 1492 O O . SER A 1 195 ? -6.741 -17.630 -0.106 1.00 70.06 195 SER A O 1
ATOM 1494 N N . GLY A 1 196 ? -8.012 -15.841 -0.571 1.00 76.62 196 GLY A N 1
ATOM 1495 C CA . GLY A 1 196 ? -6.898 -14.908 -0.745 1.00 76.62 196 GLY A CA 1
ATOM 1496 C C . GLY A 1 196 ? -7.054 -14.004 -1.970 1.00 76.62 196 GLY A C 1
ATOM 1497 O O . GLY A 1 196 ? -7.999 -14.173 -2.750 1.00 76.62 196 GLY A O 1
ATOM 1498 N N . PRO A 1 197 ? -6.133 -13.042 -2.147 1.00 86.56 197 PRO A N 1
ATOM 1499 C CA . PRO A 1 197 ? -6.232 -12.060 -3.213 1.00 86.56 197 PRO A CA 1
ATOM 1500 C C . PRO A 1 197 ? -6.089 -12.710 -4.590 1.00 86.56 197 PRO A C 1
ATOM 1502 O O . PRO A 1 197 ? -5.309 -13.644 -4.795 1.00 86.56 197 PRO A O 1
ATOM 1505 N N . THR A 1 198 ? -6.830 -12.191 -5.564 1.00 89.62 198 THR A N 1
ATOM 1506 C CA . THR A 1 198 ? -6.721 -12.636 -6.955 1.00 89.62 198 THR A CA 1
ATOM 1507 C C . THR A 1 198 ? -5.600 -11.874 -7.652 1.00 89.62 198 THR A C 1
ATOM 1509 O O . THR A 1 198 ? -5.612 -10.647 -7.703 1.00 89.62 198 THR A O 1
ATOM 1512 N N . ILE A 1 199 ? -4.627 -12.600 -8.202 1.00 91.12 199 ILE A N 1
ATOM 1513 C CA . ILE A 1 199 ? -3.549 -11.996 -8.988 1.00 91.12 199 ILE A CA 1
ATOM 1514 C C . ILE A 1 199 ? -4.099 -11.620 -10.365 1.00 91.12 199 ILE A C 1
ATOM 1516 O O . ILE A 1 199 ? -4.719 -12.451 -11.039 1.00 91.12 199 ILE A O 1
ATOM 1520 N N . VAL A 1 200 ? -3.875 -10.378 -10.781 1.00 93.44 200 VAL A N 1
ATOM 1521 C CA . VAL A 1 200 ? -4.358 -9.831 -12.055 1.00 93.44 200 VAL A CA 1
ATOM 1522 C C . VAL A 1 200 ? -3.224 -9.159 -12.812 1.00 93.44 200 VAL A C 1
ATOM 1524 O O . VAL A 1 200 ? -2.304 -8.604 -12.214 1.00 93.44 200 VAL A O 1
ATOM 1527 N N . TYR A 1 201 ? -3.286 -9.214 -14.138 1.00 93.75 201 TYR A N 1
ATOM 1528 C CA . TYR A 1 201 ? -2.403 -8.447 -15.007 1.00 93.75 201 TYR A CA 1
ATOM 1529 C C . TYR A 1 201 ? -3.111 -7.163 -15.432 1.00 93.75 201 TYR A C 1
ATOM 1531 O O . TYR A 1 201 ? -4.267 -7.217 -15.844 1.00 93.75 201 TYR A O 1
ATOM 1539 N N . VAL A 1 202 ? -2.445 -6.016 -15.341 1.00 93.31 202 VAL A N 1
ATOM 1540 C CA . VAL A 1 202 ? -3.022 -4.731 -15.747 1.00 93.31 202 VAL A CA 1
ATOM 1541 C C . VAL A 1 202 ? -2.530 -4.383 -17.142 1.00 93.31 202 VAL A C 1
ATOM 1543 O O . VAL A 1 202 ? -1.368 -4.017 -17.345 1.00 93.31 202 VAL A O 1
ATOM 1546 N N . GLN A 1 203 ? -3.424 -4.488 -18.121 1.00 91.44 203 GLN A N 1
ATOM 1547 C CA . GLN A 1 203 ? -3.100 -4.169 -19.502 1.00 91.44 203 GLN A CA 1
ATOM 1548 C C . GLN A 1 203 ? -3.150 -2.655 -19.722 1.00 91.44 203 GLN A C 1
ATOM 1550 O O . GLN A 1 203 ? -4.210 -2.030 -19.660 1.00 91.44 203 GLN A O 1
ATOM 1555 N N . LYS A 1 204 ? -1.992 -2.064 -20.030 1.00 87.69 204 LYS A N 1
ATOM 1556 C CA . LYS A 1 204 ? -1.899 -0.647 -20.401 1.00 87.69 204 LYS A CA 1
ATOM 1557 C C . LYS A 1 204 ? -2.659 -0.376 -21.711 1.00 87.69 204 LYS A C 1
ATOM 1559 O O . LYS A 1 204 ? -2.500 -1.155 -22.655 1.00 87.69 204 LYS A O 1
ATOM 1564 N N . PRO A 1 205 ? -3.431 0.725 -21.807 1.00 87.56 205 PRO A N 1
ATOM 1565 C CA . PRO A 1 205 ? -4.032 1.158 -23.064 1.00 87.56 205 PRO A CA 1
ATOM 1566 C C . PRO A 1 205 ? -2.983 1.295 -24.171 1.00 87.56 205 PRO A C 1
ATOM 1568 O O . PRO A 1 205 ? -1.948 1.928 -23.966 1.00 87.56 205 PRO A O 1
ATOM 1571 N N . SER A 1 206 ? -3.258 0.725 -25.345 1.00 85.94 206 SER A N 1
ATOM 1572 C CA . SER A 1 206 ? -2.401 0.887 -26.529 1.00 85.94 206 SER A CA 1
ATOM 1573 C C . SER A 1 206 ? -2.667 2.196 -27.283 1.00 85.94 206 SER A C 1
ATOM 1575 O O . SER A 1 206 ? -1.811 2.637 -28.042 1.00 85.94 206 SER A O 1
ATOM 1577 N N . ASP A 1 207 ? -3.838 2.812 -27.084 1.00 91.00 207 ASP A N 1
ATOM 1578 C CA . ASP A 1 207 ? -4.213 4.091 -27.698 1.00 91.00 207 ASP A CA 1
ATOM 1579 C C . ASP A 1 207 ? -3.607 5.278 -26.911 1.00 91.00 207 ASP A C 1
ATOM 1581 O O . ASP A 1 207 ? -3.906 5.439 -25.719 1.00 91.00 207 ASP A O 1
ATOM 1585 N N . PRO A 1 208 ? -2.789 6.140 -27.549 1.00 89.00 208 PRO A N 1
ATOM 1586 C CA . PRO A 1 208 ? -2.219 7.333 -26.917 1.00 89.00 208 PRO A CA 1
ATOM 1587 C C . PRO A 1 208 ? -3.255 8.311 -26.335 1.00 89.00 208 PRO A C 1
ATOM 1589 O O . PRO A 1 208 ? -2.980 8.982 -25.333 1.00 89.00 208 PRO A O 1
ATOM 1592 N N . SER A 1 209 ? -4.447 8.389 -26.932 1.00 91.31 209 SER A N 1
ATOM 1593 C CA . SER A 1 209 ? -5.531 9.279 -26.485 1.00 91.31 209 SER A CA 1
ATOM 1594 C C . SER A 1 209 ? -6.101 8.819 -25.144 1.00 91.31 209 SER A C 1
ATOM 1596 O O . SER A 1 209 ? -6.299 9.612 -24.221 1.00 91.31 209 SER A O 1
ATOM 1598 N N . GLU A 1 210 ? -6.303 7.509 -25.016 1.00 89.00 210 GLU A N 1
ATOM 1599 C CA . GLU A 1 210 ? -6.758 6.855 -23.791 1.00 89.00 210 GLU A CA 1
ATOM 1600 C C . GLU A 1 210 ? -5.721 6.968 -22.673 1.00 89.00 210 GLU A C 1
ATOM 1602 O O . GLU A 1 210 ? -6.077 7.256 -21.529 1.00 89.00 210 GLU A O 1
ATOM 1607 N N . MET A 1 211 ? -4.433 6.830 -23.006 1.00 87.00 211 MET A N 1
ATOM 1608 C CA . MET A 1 211 ? -3.351 7.033 -22.043 1.00 87.00 211 MET A CA 1
ATOM 1609 C C . MET A 1 211 ? -3.335 8.472 -21.510 1.00 87.00 211 MET A C 1
ATOM 1611 O O . MET A 1 211 ? -3.280 8.678 -20.300 1.00 87.00 211 MET A O 1
ATOM 1615 N N . SER A 1 212 ? -3.468 9.469 -22.389 1.00 88.69 212 SER A N 1
ATOM 1616 C CA . SER A 1 212 ? -3.512 10.885 -21.992 1.00 88.69 212 SER A CA 1
ATOM 1617 C C . SER A 1 212 ? -4.724 11.200 -21.111 1.00 88.69 212 SER A C 1
ATOM 1619 O O . SER A 1 212 ? -4.605 11.916 -20.112 1.00 88.69 212 SER A O 1
ATOM 1621 N N . ARG A 1 213 ? -5.889 10.617 -21.426 1.00 89.88 213 ARG A N 1
ATOM 1622 C CA . ARG A 1 213 ? -7.090 10.722 -20.588 1.00 89.88 213 ARG A CA 1
ATOM 1623 C C . ARG A 1 213 ? -6.848 10.137 -19.200 1.00 89.88 213 ARG A C 1
ATOM 1625 O O . ARG A 1 213 ? -7.168 10.783 -18.206 1.00 89.88 213 ARG A O 1
ATOM 1632 N N . LEU A 1 214 ? -6.268 8.941 -19.133 1.00 88.00 214 LEU A N 1
ATOM 1633 C CA . LEU A 1 214 ? -5.945 8.268 -17.879 1.00 88.00 214 LEU A CA 1
ATOM 1634 C C . LEU A 1 214 ? -4.983 9.106 -17.029 1.00 88.00 214 LEU A C 1
ATOM 1636 O O . LEU A 1 214 ? -5.243 9.309 -15.845 1.00 88.00 214 LEU A O 1
ATOM 1640 N N . THR A 1 215 ? -3.931 9.663 -17.632 1.00 87.19 215 THR A N 1
ATOM 1641 C CA . THR A 1 215 ? -2.994 10.552 -16.934 1.00 87.19 215 THR A CA 1
ATOM 1642 C C . THR A 1 215 ? -3.702 11.778 -16.358 1.00 87.19 215 THR A C 1
ATOM 1644 O O . THR A 1 215 ? -3.515 12.089 -15.183 1.00 87.19 215 THR A O 1
ATOM 1647 N N . MET A 1 216 ? -4.560 12.446 -17.133 1.00 89.19 216 MET A N 1
ATOM 1648 C CA . MET A 1 216 ? -5.303 13.619 -16.656 1.00 89.19 216 MET A CA 1
ATOM 1649 C C . MET A 1 216 ? -6.258 13.272 -15.506 1.00 89.19 216 MET A C 1
ATOM 1651 O O . MET A 1 216 ? -6.392 14.023 -14.540 1.00 89.19 216 MET A O 1
ATOM 1655 N N . GLU A 1 217 ? -6.900 12.108 -15.573 1.00 86.81 217 GLU A N 1
ATOM 1656 C CA . GLU A 1 217 ? -7.758 11.621 -14.499 1.00 86.81 217 GLU A CA 1
ATOM 1657 C C . GLU A 1 217 ? -6.986 11.344 -13.207 1.00 86.81 217 GLU A C 1
ATOM 1659 O O . GLU A 1 217 ? -7.440 11.744 -12.132 1.00 86.81 217 GLU A O 1
ATOM 1664 N N . VAL A 1 218 ? -5.819 10.707 -13.299 1.00 84.12 218 VAL A N 1
ATOM 1665 C CA . VAL A 1 218 ? -4.943 10.479 -12.140 1.00 84.12 218 VAL A CA 1
ATOM 1666 C C . VAL A 1 218 ? -4.485 11.811 -11.541 1.00 84.12 218 VAL A C 1
ATOM 1668 O O . VAL A 1 218 ? -4.541 11.989 -10.326 1.00 84.12 218 VAL A O 1
ATOM 1671 N N . LEU A 1 219 ? -4.138 12.800 -12.374 1.00 82.38 219 LEU A N 1
ATOM 1672 C CA . LEU A 1 219 ? -3.801 14.156 -11.916 1.00 82.38 219 LEU A CA 1
ATOM 1673 C C . LEU A 1 219 ? -4.970 14.860 -11.211 1.00 82.38 219 LEU A C 1
ATOM 1675 O O . LEU A 1 219 ? -4.746 15.646 -10.295 1.00 82.38 219 LEU A O 1
ATOM 1679 N N . SER A 1 220 ? -6.212 14.554 -11.594 1.00 84.88 220 SER A N 1
ATOM 1680 C CA . SER A 1 220 ? -7.418 15.058 -10.922 1.00 84.88 220 SER A CA 1
ATOM 1681 C C . SER A 1 220 ? -7.760 14.331 -9.610 1.00 84.88 220 SER A C 1
ATOM 1683 O O . SER A 1 220 ? -8.768 14.648 -8.980 1.00 84.88 220 SER A O 1
ATOM 1685 N N . GLY A 1 221 ? -6.940 13.361 -9.191 1.00 76.44 221 GLY A N 1
ATOM 1686 C CA . GLY A 1 221 ? -7.126 12.595 -7.958 1.00 76.44 221 GLY A CA 1
ATOM 1687 C C . GLY A 1 221 ? -7.954 11.318 -8.116 1.00 76.44 221 GLY A C 1
ATOM 1688 O O . GLY A 1 221 ? -8.371 10.745 -7.109 1.00 76.44 221 GLY A O 1
ATOM 1689 N N . LYS A 1 222 ? -8.214 10.851 -9.347 1.00 80.56 222 LYS A N 1
ATOM 1690 C CA . LYS A 1 222 ? -8.808 9.520 -9.562 1.00 80.56 222 LYS A CA 1
ATOM 1691 C C . LYS A 1 222 ? -7.761 8.411 -9.348 1.00 80.56 222 LYS A C 1
ATOM 1693 O O . LYS A 1 222 ? -6.570 8.677 -9.496 1.00 80.56 222 LYS A O 1
ATOM 1698 N N . PRO A 1 223 ? -8.190 7.166 -9.053 1.00 80.50 223 PRO A N 1
ATOM 1699 C CA . PRO A 1 223 ? -7.276 6.036 -8.890 1.00 80.50 223 PRO A CA 1
ATOM 1700 C C . PRO A 1 223 ? -6.406 5.794 -10.131 1.00 80.50 223 PRO A C 1
ATOM 1702 O O . PRO A 1 223 ? -6.852 6.031 -11.262 1.00 80.50 223 PRO A O 1
ATOM 1705 N N . ASP A 1 224 ? -5.185 5.312 -9.902 1.00 84.69 224 ASP A N 1
ATOM 1706 C CA . ASP A 1 224 ? -4.237 4.913 -10.947 1.00 84.69 224 ASP A CA 1
ATOM 1707 C C . ASP A 1 224 ? -4.698 3.612 -11.640 1.00 84.69 224 ASP A C 1
ATOM 1709 O O . ASP A 1 224 ? -5.705 3.001 -11.267 1.00 84.69 224 ASP A O 1
ATOM 1713 N N . ILE A 1 225 ? -4.028 3.230 -12.725 1.00 88.31 225 ILE A N 1
ATOM 1714 C CA . ILE A 1 225 ? -4.390 2.105 -13.592 1.00 88.31 225 ILE A CA 1
ATOM 1715 C C . ILE A 1 225 ? -4.425 0.766 -12.848 1.00 88.31 225 ILE A C 1
ATOM 1717 O O . ILE A 1 225 ? -5.196 -0.124 -13.201 1.00 88.31 225 ILE A O 1
ATOM 1721 N N . ASP A 1 226 ? -3.607 0.630 -11.811 1.00 88.31 226 ASP A N 1
ATOM 1722 C CA . ASP A 1 226 ? -3.497 -0.557 -10.971 1.00 88.31 226 ASP A CA 1
ATOM 1723 C C . ASP A 1 226 ? -4.743 -0.811 -10.119 1.00 88.31 226 ASP A C 1
ATOM 1725 O O . ASP A 1 226 ? -5.035 -1.965 -9.835 1.00 88.31 226 ASP A O 1
ATOM 1729 N N . ALA A 1 227 ? -5.503 0.231 -9.777 1.00 87.88 227 ALA A N 1
ATOM 1730 C CA . ALA A 1 227 ? -6.757 0.165 -9.027 1.00 87.88 227 ALA A CA 1
ATOM 1731 C C . ALA A 1 227 ? -8.007 0.238 -9.930 1.00 87.88 227 ALA A C 1
ATOM 1733 O O . ALA A 1 227 ? -9.115 0.513 -9.456 1.00 87.88 227 ALA A O 1
ATOM 1734 N N . ARG A 1 228 ? -7.849 0.005 -11.240 1.00 90.25 228 ARG A N 1
ATOM 1735 C CA . ARG A 1 228 ? -8.916 0.105 -12.247 1.00 90.25 228 ARG A CA 1
ATOM 1736 C C . ARG A 1 228 ? -9.219 -1.246 -12.898 1.00 90.25 228 ARG A C 1
ATOM 1738 O O . ARG A 1 228 ? -8.558 -1.629 -13.867 1.00 90.25 228 ARG A O 1
ATOM 1745 N N . PRO A 1 229 ? -10.255 -1.962 -12.422 1.00 91.06 229 PRO A N 1
ATOM 1746 C CA . PRO A 1 229 ? -10.587 -3.302 -12.901 1.00 91.06 229 PRO A CA 1
ATOM 1747 C C . PRO A 1 229 ? -10.926 -3.391 -14.384 1.00 91.06 229 PRO A C 1
ATOM 1749 O O . PRO A 1 229 ? -10.800 -4.462 -14.977 1.00 91.06 229 PRO A O 1
ATOM 1752 N N . GLU A 1 230 ? -11.329 -2.284 -15.007 1.00 90.81 230 GLU A N 1
ATOM 1753 C CA . GLU A 1 230 ? -11.533 -2.194 -16.454 1.00 90.81 230 GLU A CA 1
ATOM 1754 C C . GLU A 1 230 ? -10.272 -2.540 -17.276 1.00 90.81 230 GLU A C 1
ATOM 1756 O O . GLU A 1 230 ? -10.384 -2.913 -18.447 1.00 90.81 230 GLU A O 1
ATOM 1761 N N . TYR A 1 231 ? -9.081 -2.473 -16.677 1.00 91.94 231 TYR A N 1
ATOM 1762 C CA . TYR A 1 231 ? -7.809 -2.849 -17.302 1.00 91.94 231 TYR A CA 1
ATOM 1763 C C . TYR A 1 231 ? -7.290 -4.221 -16.859 1.00 91.94 231 TYR A C 1
ATOM 1765 O O . TYR A 1 231 ? -6.208 -4.623 -17.285 1.00 91.94 231 TYR A O 1
ATOM 1773 N N . TYR A 1 232 ? -8.030 -4.948 -16.018 1.00 93.44 232 TYR A N 1
ATOM 1774 C CA . TYR A 1 232 ? -7.569 -6.233 -15.509 1.00 93.44 232 TYR A CA 1
ATOM 1775 C C . TYR A 1 232 ? -7.787 -7.353 -16.519 1.00 93.44 232 TYR A C 1
ATOM 1777 O O . TYR A 1 232 ? -8.879 -7.544 -17.055 1.00 93.44 232 TYR A O 1
ATOM 1785 N N . GLU A 1 233 ? -6.749 -8.159 -16.673 1.00 93.69 233 GLU A N 1
ATOM 1786 C CA . GLU A 1 233 ? -6.726 -9.396 -17.428 1.00 93.69 233 GLU A CA 1
ATOM 1787 C C . GLU A 1 233 ? -6.318 -10.570 -16.517 1.00 93.69 233 GLU A C 1
ATOM 1789 O O . GLU A 1 233 ? -5.578 -10.384 -15.540 1.00 93.69 233 GLU A O 1
ATOM 1794 N N . PRO A 1 234 ? -6.762 -11.807 -16.813 1.00 92.88 234 PRO A N 1
ATOM 1795 C CA . PRO A 1 234 ? -6.346 -12.985 -16.063 1.00 92.88 234 PRO A CA 1
ATOM 1796 C C . PRO A 1 234 ? -4.826 -13.176 -16.129 1.00 92.88 234 PRO A C 1
ATOM 1798 O O . PRO A 1 234 ? -4.262 -13.366 -17.210 1.00 92.88 234 PRO A O 1
ATOM 1801 N N . PHE A 1 235 ? -4.169 -13.189 -14.966 1.00 91.44 235 PHE A N 1
ATOM 1802 C CA . PHE A 1 235 ? -2.706 -13.241 -14.866 1.00 91.44 235 PHE A CA 1
ATOM 1803 C C . PHE A 1 235 ? -2.082 -14.428 -15.616 1.00 91.44 235 PHE A C 1
ATOM 1805 O O . PHE A 1 235 ? -1.055 -14.279 -16.269 1.00 91.44 235 PHE A O 1
ATOM 1812 N N . ASN A 1 236 ? -2.743 -15.591 -15.609 1.00 90.25 236 ASN A N 1
ATOM 1813 C CA . ASN A 1 236 ? -2.252 -16.807 -16.267 1.00 90.25 236 ASN A CA 1
ATOM 1814 C C . ASN A 1 236 ? -1.962 -16.629 -17.768 1.00 90.25 236 ASN A C 1
ATOM 1816 O O . ASN A 1 236 ? -1.110 -17.335 -18.298 1.00 90.25 236 ASN A O 1
ATOM 1820 N N . LYS A 1 237 ? -2.640 -15.696 -18.455 1.00 91.38 237 LYS A N 1
ATOM 1821 C CA . LYS A 1 237 ? -2.394 -15.412 -19.880 1.00 91.38 237 LYS A CA 1
ATOM 1822 C C . LYS A 1 237 ? -1.076 -14.669 -20.119 1.00 91.38 237 LYS A C 1
ATOM 1824 O O . LYS A 1 237 ? -0.501 -14.798 -21.191 1.00 91.38 237 LYS A O 1
ATOM 1829 N N . PHE A 1 238 ? -0.613 -13.912 -19.126 1.00 91.25 238 PHE A N 1
ATOM 1830 C CA . PHE A 1 238 ? 0.556 -13.033 -19.210 1.00 91.25 238 PHE A CA 1
ATOM 1831 C C . PHE A 1 238 ? 1.714 -13.501 -18.321 1.00 91.25 238 PHE A C 1
ATOM 1833 O O . PHE A 1 238 ? 2.777 -12.890 -18.331 1.00 91.25 238 PHE A O 1
ATOM 1840 N N . ALA A 1 239 ? 1.546 -14.600 -17.579 1.00 88.25 239 ALA A N 1
ATOM 1841 C CA . ALA A 1 239 ? 2.530 -15.092 -16.620 1.00 88.25 239 ALA A CA 1
ATOM 1842 C C . ALA A 1 239 ? 3.924 -15.277 -17.243 1.00 88.25 239 ALA A C 1
ATOM 1844 O O . ALA A 1 239 ? 4.911 -14.841 -16.661 1.00 88.25 239 ALA A O 1
ATOM 1845 N N . THR A 1 240 ? 4.014 -15.845 -18.450 1.00 87.56 240 THR A N 1
ATOM 1846 C CA . THR A 1 240 ? 5.297 -16.030 -19.146 1.00 87.56 240 THR A CA 1
ATOM 1847 C C . THR A 1 240 ? 5.976 -14.702 -19.488 1.00 87.56 240 THR A C 1
ATOM 1849 O O . THR A 1 240 ? 7.183 -14.583 -19.305 1.00 87.56 240 THR A O 1
ATOM 1852 N N . GLU A 1 241 ? 5.219 -13.694 -19.936 1.00 87.50 241 GLU A N 1
ATOM 1853 C CA . GLU A 1 241 ? 5.752 -12.352 -20.220 1.00 87.50 241 GLU A CA 1
ATOM 1854 C C . GLU A 1 241 ? 6.238 -11.676 -18.933 1.00 87.50 241 GLU A C 1
ATOM 1856 O O . GLU A 1 241 ? 7.323 -11.101 -18.890 1.00 87.50 241 GLU A O 1
ATOM 1861 N N . VAL A 1 242 ? 5.451 -11.778 -17.862 1.00 88.06 242 VAL A N 1
ATOM 1862 C CA . VAL A 1 242 ? 5.774 -11.193 -16.558 1.00 88.06 242 VAL A CA 1
ATOM 1863 C C . VAL A 1 242 ? 7.034 -11.825 -15.966 1.00 88.06 242 VAL A C 1
ATOM 1865 O O . VAL A 1 242 ? 7.900 -11.111 -15.470 1.00 88.06 242 VAL A O 1
ATOM 1868 N N . MET A 1 243 ? 7.189 -13.148 -16.069 1.00 84.69 243 MET A N 1
ATOM 1869 C CA . MET A 1 243 ? 8.378 -13.849 -15.574 1.00 84.69 243 MET A CA 1
ATOM 1870 C C . MET A 1 243 ? 9.664 -13.418 -16.291 1.00 84.69 243 MET A C 1
ATOM 1872 O O . MET A 1 243 ? 10.713 -13.365 -15.655 1.00 84.69 243 MET A O 1
ATOM 1876 N N . GLN A 1 244 ? 9.598 -13.054 -17.577 1.00 85.00 244 GLN A N 1
ATOM 1877 C CA . GLN A 1 244 ? 10.759 -12.546 -18.326 1.00 85.00 244 GLN A CA 1
ATOM 1878 C C . GLN A 1 244 ? 11.224 -11.162 -17.858 1.00 85.00 244 GLN A C 1
ATOM 1880 O O . GLN A 1 244 ? 12.372 -10.794 -18.091 1.00 85.00 244 GLN A O 1
ATOM 1885 N N . LYS A 1 245 ? 10.349 -10.400 -17.193 1.00 85.06 245 LYS A N 1
ATOM 1886 C CA . LYS A 1 245 ? 10.655 -9.075 -16.633 1.00 85.06 245 LYS A CA 1
ATOM 1887 C C . LYS A 1 245 ? 11.217 -9.148 -15.211 1.00 85.06 245 LYS A C 1
ATOM 1889 O O . LYS A 1 245 ? 11.443 -8.111 -14.592 1.00 85.06 245 LYS A O 1
ATOM 1894 N N . GLY A 1 246 ? 11.409 -10.357 -14.681 1.00 81.75 246 GLY A N 1
ATOM 1895 C CA . GLY A 1 246 ? 11.994 -10.562 -13.365 1.00 81.75 246 GLY A CA 1
ATOM 1896 C C . GLY A 1 246 ? 13.417 -10.009 -13.269 1.00 81.75 246 GLY A C 1
ATOM 1897 O O . GLY A 1 246 ? 14.180 -10.023 -14.235 1.00 81.75 246 GLY A O 1
ATOM 1898 N N . SER A 1 247 ? 13.780 -9.533 -12.082 1.00 82.25 247 SER A N 1
ATOM 1899 C CA . SER A 1 247 ? 15.138 -9.092 -11.778 1.00 82.25 247 SER A CA 1
ATOM 1900 C C . SER A 1 247 ? 16.102 -10.272 -11.824 1.00 82.25 247 SER A C 1
ATOM 1902 O O . SER A 1 247 ? 15.821 -11.355 -11.307 1.00 82.25 247 SER A O 1
ATOM 1904 N N . THR A 1 248 ? 17.267 -10.047 -12.417 1.00 82.44 248 THR A N 1
ATOM 1905 C CA . THR A 1 248 ? 18.329 -11.053 -12.483 1.00 82.44 248 THR A CA 1
ATOM 1906 C C . THR A 1 248 ? 18.994 -11.249 -11.114 1.00 82.44 248 THR A C 1
ATOM 1908 O O . THR A 1 248 ? 19.083 -10.298 -10.327 1.00 82.44 248 THR A O 1
ATOM 1911 N N . PRO A 1 249 ? 19.554 -12.438 -10.822 1.00 78.50 249 PRO A N 1
ATOM 1912 C CA . PRO A 1 249 ? 20.297 -12.683 -9.581 1.00 78.50 249 PRO A CA 1
ATOM 1913 C C . PRO A 1 249 ? 21.436 -11.677 -9.341 1.00 78.50 249 PRO A C 1
ATOM 1915 O O . PRO A 1 249 ? 21.733 -11.319 -8.199 1.00 78.50 249 PRO A O 1
ATOM 1918 N N . GLN A 1 250 ? 22.052 -11.176 -10.417 1.00 78.88 250 GLN A N 1
ATOM 1919 C CA . GLN A 1 250 ? 23.092 -10.150 -10.373 1.00 78.88 250 GLN A CA 1
ATOM 1920 C C . GLN A 1 250 ? 22.536 -8.794 -9.914 1.00 78.88 250 GLN A C 1
ATOM 1922 O O . GLN A 1 250 ? 23.157 -8.135 -9.080 1.00 78.88 250 GLN A O 1
ATOM 1927 N N . GLN A 1 251 ? 21.359 -8.387 -10.404 1.00 78.44 251 GLN A N 1
ATOM 1928 C CA . GLN A 1 251 ? 20.678 -7.166 -9.951 1.00 78.44 251 GLN A CA 1
ATOM 1929 C C . GLN A 1 251 ? 20.257 -7.265 -8.479 1.00 78.44 251 GLN A C 1
ATOM 1931 O O . GLN A 1 251 ? 20.380 -6.297 -7.731 1.00 78.44 251 GLN A O 1
ATOM 1936 N N . LEU A 1 252 ? 19.845 -8.453 -8.036 1.00 77.38 252 LEU A N 1
ATOM 1937 C CA . LEU A 1 252 ? 19.431 -8.709 -6.654 1.00 77.38 252 LEU A CA 1
ATOM 1938 C C . LEU A 1 252 ? 20.600 -8.867 -5.674 1.00 77.38 252 LEU A C 1
ATOM 1940 O O . LEU A 1 252 ? 20.385 -8.939 -4.473 1.00 77.38 252 LEU A O 1
ATOM 1944 N N . SER A 1 253 ? 21.844 -8.924 -6.145 1.00 78.38 253 SER A N 1
ATOM 1945 C CA . SER A 1 253 ? 23.022 -9.098 -5.279 1.00 78.38 253 SER A CA 1
ATOM 1946 C C . SER A 1 253 ? 23.845 -7.817 -5.120 1.00 78.38 253 SER A C 1
ATOM 1948 O O . SER A 1 253 ? 24.975 -7.866 -4.636 1.00 78.38 253 SER A O 1
ATOM 1950 N N . GLN A 1 254 ? 23.299 -6.666 -5.528 1.00 81.25 254 GLN A N 1
ATOM 1951 C CA . GLN A 1 254 ? 24.022 -5.389 -5.525 1.00 81.25 254 GLN A CA 1
ATOM 1952 C C . GLN A 1 254 ? 24.322 -4.849 -4.122 1.00 81.25 254 GLN A C 1
ATOM 1954 O O . GLN A 1 254 ? 25.286 -4.103 -3.959 1.00 81.25 254 GLN A O 1
ATOM 1959 N N . THR A 1 255 ? 23.535 -5.221 -3.106 1.00 80.94 255 THR A N 1
ATOM 1960 C CA . THR A 1 255 ? 23.817 -4.854 -1.711 1.00 80.94 255 THR A CA 1
ATOM 1961 C C . THR A 1 255 ? 24.054 -6.102 -0.851 1.00 80.94 255 THR A C 1
ATOM 1963 O O . THR A 1 255 ? 23.522 -7.176 -1.154 1.00 80.94 255 THR A O 1
ATOM 1966 N N . PRO A 1 256 ? 24.842 -6.002 0.236 1.00 83.19 256 PRO A N 1
ATOM 1967 C CA . PRO A 1 256 ? 25.107 -7.143 1.116 1.00 83.19 256 PRO A CA 1
ATOM 1968 C C . PRO A 1 256 ? 23.840 -7.743 1.746 1.00 83.19 256 PRO A C 1
ATOM 1970 O O . PRO A 1 256 ? 23.710 -8.962 1.821 1.00 83.19 256 PRO A O 1
ATOM 1973 N N . GLU A 1 257 ? 22.887 -6.898 2.153 1.00 82.19 257 GLU A N 1
ATOM 1974 C CA . GLU A 1 257 ? 21.608 -7.326 2.746 1.00 82.19 257 GLU A CA 1
ATOM 1975 C C . GLU A 1 257 ? 20.780 -8.151 1.753 1.00 82.19 257 GLU A C 1
ATOM 1977 O O . GLU A 1 257 ? 20.227 -9.209 2.055 1.00 82.19 257 GLU A O 1
ATOM 1982 N N . HIS A 1 258 ? 20.720 -7.645 0.535 1.00 80.62 258 HIS A N 1
ATOM 1983 C CA . HIS A 1 258 ? 20.004 -8.211 -0.582 1.00 80.62 258 HIS A CA 1
ATOM 1984 C C . HIS A 1 258 ? 20.554 -9.575 -1.014 1.00 80.62 258 HIS A C 1
ATOM 1986 O O . HIS A 1 258 ? 19.795 -10.537 -1.160 1.00 80.62 258 HIS A O 1
ATOM 1992 N N . LYS A 1 259 ? 21.882 -9.687 -1.089 1.00 82.56 259 LYS A N 1
ATOM 1993 C CA . LYS A 1 259 ? 22.573 -10.954 -1.327 1.00 82.56 259 LYS A CA 1
ATOM 1994 C C . LYS A 1 259 ? 22.264 -11.984 -0.235 1.00 82.56 259 LYS A C 1
ATOM 1996 O O . LYS A 1 259 ? 21.925 -13.120 -0.552 1.00 82.56 259 LYS A O 1
ATOM 2001 N N . GLN A 1 260 ? 22.298 -11.583 1.037 1.00 87.31 260 GLN A N 1
ATOM 2002 C CA . GLN A 1 260 ? 21.986 -12.477 2.157 1.00 87.31 260 GLN A CA 1
ATOM 2003 C C . GLN A 1 260 ? 20.541 -12.998 2.098 1.00 87.31 260 GLN A C 1
ATOM 2005 O O . GLN A 1 260 ? 20.294 -14.180 2.340 1.00 87.31 260 GLN A O 1
ATOM 2010 N N . LYS A 1 261 ? 19.579 -12.133 1.750 1.00 84.62 261 LYS A N 1
ATOM 2011 C CA . LYS A 1 261 ? 18.170 -12.521 1.565 1.00 84.62 261 LYS A CA 1
ATOM 2012 C C . LYS A 1 261 ? 17.998 -13.515 0.416 1.00 84.62 261 LYS A C 1
ATOM 2014 O O . LYS A 1 261 ? 17.275 -14.498 0.578 1.00 84.62 261 LYS A O 1
ATOM 2019 N N . LEU A 1 262 ? 18.673 -13.284 -0.710 1.00 84.56 262 LEU A N 1
ATOM 2020 C CA . LEU A 1 262 ? 18.643 -14.184 -1.864 1.00 84.56 262 LEU A CA 1
ATOM 2021 C C . LEU A 1 262 ? 19.237 -15.560 -1.520 1.00 84.56 262 LEU A C 1
ATOM 2023 O O . LEU A 1 262 ? 18.619 -16.584 -1.806 1.00 84.56 262 LEU A O 1
ATOM 2027 N N . GLU A 1 263 ? 20.385 -15.599 -0.844 1.00 86.06 263 GLU A N 1
ATOM 2028 C CA . GLU A 1 263 ? 21.024 -16.845 -0.399 1.00 86.06 263 GLU A CA 1
ATOM 2029 C C . GLU A 1 263 ? 20.144 -17.619 0.595 1.00 86.06 263 GLU A C 1
ATOM 2031 O O . GLU A 1 263 ? 19.971 -18.831 0.456 1.00 86.06 263 GLU A O 1
ATOM 2036 N N . ALA A 1 264 ? 19.519 -16.927 1.555 1.00 87.94 264 ALA A N 1
ATOM 2037 C CA . ALA A 1 264 ? 18.585 -17.541 2.499 1.00 87.94 264 ALA A CA 1
ATOM 2038 C C . ALA A 1 264 ? 17.339 -18.114 1.802 1.00 87.94 264 ALA A C 1
ATOM 2040 O O . ALA A 1 264 ? 16.854 -19.187 2.173 1.00 87.94 264 ALA A O 1
ATOM 2041 N N . PHE A 1 265 ? 16.826 -17.425 0.779 1.00 86.62 265 PHE A N 1
ATOM 2042 C CA . PHE A 1 265 ? 15.708 -17.904 -0.033 1.00 86.62 265 PHE A CA 1
ATOM 2043 C C . PHE A 1 265 ? 16.086 -19.169 -0.814 1.00 86.62 265 PHE A C 1
ATOM 2045 O O . PHE A 1 265 ? 15.390 -20.182 -0.728 1.00 86.62 265 PHE A O 1
ATOM 2052 N N . ILE A 1 266 ? 17.220 -19.143 -1.515 1.00 87.75 266 ILE A N 1
ATOM 2053 C CA . ILE A 1 266 ? 17.744 -20.281 -2.283 1.00 87.75 266 ILE A CA 1
ATOM 2054 C C . ILE A 1 266 ? 17.961 -21.495 -1.372 1.00 87.75 266 ILE A C 1
ATOM 2056 O O . ILE A 1 266 ? 17.500 -22.593 -1.689 1.00 87.75 266 ILE A O 1
ATOM 2060 N N . ALA A 1 267 ? 18.573 -21.295 -0.200 1.00 87.81 267 ALA A N 1
ATOM 2061 C CA . ALA A 1 267 ? 18.799 -22.352 0.783 1.00 87.81 267 ALA A CA 1
ATOM 2062 C C . ALA A 1 267 ? 17.492 -22.973 1.304 1.00 87.81 267 ALA A C 1
ATOM 2064 O O . ALA A 1 267 ? 17.441 -24.173 1.567 1.00 87.81 267 ALA A O 1
ATOM 2065 N N . LYS A 1 268 ? 16.422 -22.176 1.430 1.00 89.25 268 LYS A N 1
ATOM 2066 C CA . LYS A 1 268 ? 15.113 -22.645 1.901 1.00 89.25 268 LYS A CA 1
ATOM 2067 C C . LYS A 1 268 ? 14.376 -23.502 0.869 1.00 89.25 268 LYS A C 1
ATOM 2069 O O . LYS A 1 268 ? 13.703 -24.454 1.258 1.00 89.25 268 LYS A O 1
ATOM 2074 N N . TYR A 1 269 ? 14.459 -23.154 -0.415 1.00 85.81 269 TYR A N 1
ATOM 2075 C CA . TYR A 1 269 ? 13.660 -23.797 -1.468 1.00 85.81 269 TYR A CA 1
ATOM 2076 C C . TYR A 1 269 ? 14.453 -24.758 -2.370 1.00 85.81 269 TYR A C 1
ATOM 2078 O O . TYR A 1 269 ? 13.851 -25.433 -3.204 1.00 85.81 269 TYR A O 1
ATOM 2086 N N . GLY A 1 270 ? 15.775 -24.863 -2.194 1.00 79.50 270 GLY A N 1
ATOM 2087 C CA . GLY A 1 270 ? 16.600 -25.942 -2.752 1.00 79.50 270 GLY A CA 1
ATOM 2088 C C . GLY A 1 270 ? 16.750 -25.947 -4.279 1.00 79.50 270 GLY A C 1
ATOM 2089 O O . GLY A 1 270 ? 17.026 -26.997 -4.851 1.00 79.50 270 GLY A O 1
ATOM 2090 N N . LYS A 1 271 ? 16.555 -24.801 -4.938 1.00 85.44 271 LYS A N 1
ATOM 2091 C CA . LYS A 1 271 ? 16.728 -24.609 -6.392 1.00 85.44 271 LYS A CA 1
ATOM 2092 C C . LYS A 1 271 ? 17.667 -23.440 -6.674 1.00 85.44 271 LYS A C 1
ATOM 2094 O O . LYS A 1 271 ? 17.914 -22.651 -5.763 1.00 85.44 271 LYS A O 1
ATOM 2099 N N . THR A 1 272 ? 18.174 -23.303 -7.900 1.00 80.31 272 THR A N 1
ATOM 2100 C CA . THR A 1 272 ? 19.076 -22.187 -8.226 1.00 80.31 272 THR A CA 1
ATOM 2101 C C . THR A 1 272 ? 18.303 -20.885 -8.411 1.00 80.31 272 THR A C 1
ATOM 2103 O O . THR A 1 272 ? 17.081 -20.873 -8.554 1.00 80.31 272 THR A O 1
ATOM 2106 N N . ALA A 1 273 ? 19.016 -19.759 -8.386 1.00 76.25 273 ALA A N 1
ATOM 2107 C CA . ALA A 1 273 ? 18.407 -18.451 -8.603 1.00 76.25 273 ALA A CA 1
ATOM 2108 C C . ALA A 1 273 ? 17.791 -18.315 -10.009 1.00 76.25 273 ALA A C 1
ATOM 2110 O O . ALA A 1 273 ? 16.852 -17.545 -10.174 1.00 76.25 273 ALA A O 1
ATOM 2111 N N . GLU A 1 274 ? 18.293 -19.060 -11.005 1.00 78.44 274 GLU A N 1
ATOM 2112 C CA . GLU A 1 274 ? 17.762 -19.036 -12.376 1.00 78.44 274 GLU A CA 1
ATOM 2113 C C . GLU A 1 274 ? 16.414 -19.758 -12.520 1.00 78.44 274 GLU A C 1
ATOM 2115 O O . GLU A 1 274 ? 15.684 -19.502 -13.476 1.00 78.44 274 GLU A O 1
ATOM 2120 N N . ASP A 1 275 ? 16.050 -20.618 -11.564 1.00 82.50 275 ASP A N 1
ATOM 2121 C CA . ASP A 1 275 ? 14.758 -21.314 -11.550 1.00 82.50 275 ASP A CA 1
ATOM 2122 C C . ASP A 1 275 ? 13.599 -20.414 -11.079 1.00 82.50 275 ASP A C 1
ATOM 2124 O O . ASP A 1 275 ? 12.437 -20.840 -11.078 1.00 82.50 275 ASP A O 1
ATOM 2128 N N . TYR A 1 276 ? 13.899 -19.183 -10.652 1.00 83.44 276 TYR A N 1
ATOM 2129 C CA . TYR A 1 276 ? 12.938 -18.241 -10.091 1.00 83.44 276 TYR A CA 1
ATOM 2130 C C . TYR A 1 276 ? 12.919 -16.917 -10.853 1.00 83.44 276 TYR A C 1
ATOM 2132 O O . TYR A 1 276 ? 13.948 -16.385 -11.257 1.00 83.44 276 TYR A O 1
ATOM 2140 N N . ALA A 1 277 ? 11.719 -16.351 -10.984 1.00 83.50 277 ALA A N 1
ATOM 2141 C CA . ALA A 1 277 ? 11.532 -14.967 -11.390 1.00 83.50 277 ALA A CA 1
ATOM 2142 C C . ALA A 1 277 ? 11.255 -14.121 -10.142 1.00 83.50 277 ALA A C 1
ATOM 2144 O O . ALA A 1 277 ? 10.274 -14.362 -9.436 1.00 83.50 277 ALA A O 1
ATOM 2145 N N . PHE A 1 278 ? 12.118 -13.141 -9.886 1.00 84.44 278 PHE A N 1
ATOM 2146 C CA . PHE A 1 278 ? 11.987 -12.196 -8.777 1.00 84.44 278 PHE A CA 1
ATOM 2147 C C . PHE A 1 278 ? 11.354 -10.910 -9.289 1.00 84.44 278 PHE A C 1
ATOM 2149 O O . PHE A 1 278 ? 11.843 -10.311 -10.247 1.00 84.44 278 PHE A O 1
ATOM 2156 N N . LEU A 1 279 ? 10.237 -10.510 -8.700 1.00 85.31 279 LEU A N 1
ATOM 2157 C CA . LEU A 1 279 ? 9.416 -9.411 -9.188 1.00 85.31 279 LEU A CA 1
ATOM 2158 C C . LEU A 1 279 ? 9.068 -8.512 -8.003 1.00 85.31 279 LEU A C 1
ATOM 2160 O O . LEU A 1 279 ? 8.576 -9.013 -6.991 1.00 85.31 279 LEU A O 1
ATOM 2164 N N . PRO A 1 280 ? 9.263 -7.190 -8.130 1.00 80.88 280 PRO A N 1
ATOM 2165 C CA . PRO A 1 280 ? 9.079 -6.285 -7.010 1.00 80.88 280 PRO A CA 1
ATOM 2166 C C . PRO A 1 280 ? 7.618 -6.266 -6.556 1.00 80.88 280 PRO A C 1
ATOM 2168 O O . PRO A 1 280 ? 6.706 -6.094 -7.370 1.00 80.88 280 PRO A O 1
ATOM 2171 N N . LEU A 1 281 ? 7.405 -6.398 -5.247 1.00 82.88 281 LEU A N 1
ATOM 2172 C CA . LEU A 1 281 ? 6.123 -6.193 -4.580 1.00 82.88 281 LEU A CA 1
ATOM 2173 C C . LEU A 1 281 ? 6.186 -4.892 -3.776 1.00 82.88 281 LEU A C 1
ATOM 2175 O O . LEU A 1 281 ? 6.808 -4.820 -2.711 1.00 82.88 281 LEU A O 1
ATOM 2179 N N . VAL A 1 282 ? 5.505 -3.867 -4.278 1.00 76.19 282 VAL A N 1
ATOM 2180 C CA . VAL A 1 282 ? 5.470 -2.546 -3.649 1.00 76.19 282 VAL A CA 1
ATOM 2181 C C . VAL A 1 282 ? 4.261 -2.472 -2.725 1.00 76.19 282 VAL A C 1
ATOM 2183 O O . VAL A 1 282 ? 3.115 -2.489 -3.171 1.00 76.19 282 VAL A O 1
ATOM 2186 N N . GLY A 1 283 ? 4.515 -2.413 -1.417 1.00 64.12 283 GLY A N 1
ATOM 2187 C CA . GLY A 1 283 ? 3.497 -2.105 -0.417 1.00 64.12 283 GLY A CA 1
ATOM 2188 C C . GLY A 1 283 ? 3.345 -0.594 -0.242 1.00 64.12 283 GLY A C 1
ATOM 2189 O O . GLY A 1 283 ? 4.283 0.163 -0.471 1.00 64.12 283 GLY A O 1
ATOM 2190 N N . LYS A 1 284 ? 2.170 -0.138 0.205 1.00 57.19 284 LYS A N 1
ATOM 2191 C CA . LYS A 1 284 ? 1.884 1.302 0.367 1.00 57.19 284 LYS A CA 1
ATOM 2192 C C . LYS A 1 284 ? 2.747 2.018 1.409 1.00 57.19 284 LYS A C 1
ATOM 2194 O O . LYS A 1 284 ? 2.923 3.225 1.307 1.00 57.19 284 LYS A O 1
ATOM 2199 N N . GLU A 1 285 ? 3.267 1.294 2.399 1.00 47.38 285 GLU A N 1
ATOM 2200 C CA . GLU A 1 285 ? 4.070 1.867 3.493 1.00 47.38 285 GLU A CA 1
ATOM 2201 C C . GLU A 1 285 ? 5.542 1.424 3.469 1.00 47.38 285 GLU A C 1
ATOM 2203 O O . GLU A 1 285 ? 6.395 2.057 4.091 1.00 47.38 285 GLU A O 1
ATOM 2208 N N . LYS A 1 286 ? 5.859 0.341 2.750 1.00 43.62 286 LYS A N 1
ATOM 2209 C CA . LYS A 1 286 ? 7.215 -0.190 2.578 1.00 43.62 286 LYS A CA 1
ATOM 2210 C C . LYS A 1 286 ? 7.228 -1.177 1.413 1.00 43.62 286 LYS A C 1
ATOM 2212 O O . LYS A 1 286 ? 6.295 -1.971 1.288 1.00 43.62 286 LYS A O 1
ATOM 2217 N N . ASP A 1 287 ? 8.291 -1.167 0.611 1.00 44.47 287 ASP A N 1
ATOM 2218 C CA . ASP A 1 287 ? 8.559 -2.250 -0.340 1.00 44.47 287 ASP A CA 1
ATOM 2219 C C . ASP A 1 287 ? 8.694 -3.545 0.461 1.00 44.47 287 ASP A C 1
ATOM 2221 O O . ASP A 1 287 ? 9.520 -3.640 1.375 1.00 44.47 287 ASP A O 1
ATOM 2225 N N . VAL A 1 288 ? 7.796 -4.496 0.205 1.00 50.06 288 VAL A N 1
ATOM 2226 C CA . VAL A 1 288 ? 7.628 -5.633 1.112 1.00 50.06 288 VAL A CA 1
ATOM 2227 C C . VAL A 1 288 ? 8.704 -6.663 0.811 1.00 50.06 288 VAL A C 1
ATOM 2229 O O . VAL A 1 288 ? 9.365 -7.109 1.744 1.00 50.06 288 VAL A O 1
ATOM 2232 N N . LEU A 1 289 ? 8.929 -6.984 -0.466 1.00 49.59 289 LEU A N 1
ATOM 2233 C CA . LEU A 1 289 ? 9.962 -7.897 -0.958 1.00 49.59 289 LEU A CA 1
ATOM 2234 C C . LEU A 1 289 ? 10.178 -7.681 -2.469 1.00 49.59 289 LEU A C 1
ATOM 2236 O O . LEU A 1 289 ? 9.320 -7.128 -3.159 1.00 49.59 289 LEU A O 1
ATOM 2240 N N . TRP A 1 290 ? 11.315 -8.160 -2.963 1.00 49.97 290 TRP A N 1
ATOM 2241 C CA . TRP A 1 290 ? 11.607 -8.393 -4.378 1.00 49.97 290 TRP A CA 1
ATOM 2242 C C . TRP A 1 290 ? 11.553 -9.880 -4.746 1.00 49.97 290 TRP A C 1
ATOM 2244 O O . TRP A 1 290 ? 11.698 -10.720 -3.826 1.00 49.97 290 TRP A O 1
#

Radius of gyration: 26.79 Å; chains: 1; bounding box: 54×50×90 Å

pLDDT: mean 75.26, std 13.19, range [37.03, 93.75]

Organism: NCBI:txid163714